Protein AF-A0A9C7W2C0-F1 (afdb_monomer)

Foldseek 3Di:
DFAAQQAQVSLLCCCLVPLQQVWFAFLFARHTGPGSDDPQKDKAQLQDLVLVCVQVVQPDSVSCRVPPRLSGSLNSQPLRIGIHRNVLSVQLPNAQEDDDPDDDPPPVNGPKDADPVNSYIYGDLQNLLSSLLSVVQSCVVSVGDDDPVSNVSSVVSVVVHPDDPVVVVSQVSSCVHRVDGRVSNVVSVVVVVD

Solvent-accessible surface area (backbone atoms only — not comparable to full-atom values): 10812 Å² total; per-residue (Å²): 133,42,61,67,44,72,28,48,70,60,27,54,51,45,44,29,69,66,73,26,40,92,19,57,53,18,55,59,56,63,49,71,40,87,34,57,72,50,94,66,50,43,80,35,52,76,56,36,60,67,58,51,24,57,74,68,67,49,57,55,65,76,48,18,62,75,76,31,70,67,52,19,36,63,65,15,36,63,75,34,52,41,45,22,46,42,69,60,48,59,69,42,62,80,37,46,74,50,90,81,87,90,76,74,64,82,57,68,90,27,52,45,44,68,39,81,88,82,40,31,23,26,69,25,78,91,30,39,19,62,50,20,38,29,38,54,40,52,26,64,80,66,74,41,91,65,59,67,71,51,48,51,53,29,54,53,28,33,71,74,35,63,82,49,76,67,52,54,54,49,39,58,53,40,24,70,67,33,42,56,72,56,61,70,58,52,53,59,58,59,67,73,75,112

pLDDT: mean 93.69, std 9.56, range [40.38, 98.88]

Nearest PDB structures (foldseek):
  1oup-assembly1_B  TM=9.141E-01  e=4.182E-14  Vibrio vulnificus
  1ouo-assembly1_A  TM=9.164E-01  e=1.520E-13  Vibrio vulnificus
  2pu3-assembly1_A  TM=9.012E-01  e=1.358E-13  Aliivibrio salmonicida LFI1238
  2vnd-assembly1_A  TM=9.216E-01  e=5.220E-13  Vibrio cholerae
  2g7e-assembly1_A  TM=9.146E-01  e=8.648E-13  Vibrio cholerae

Secondary structure (DSSP, 8-state):
-PPPP-SHHHHHHHIIIIISTT-EE-TTT--EE-SS--TTEEEEESS-HHHHHHHTT--SHHHHHHH-HHHHHHHH-GGGEEEEEHHHHHHHTTPEE----S---TTTTS-EEEETTTTEEEE-HHHHHHHHHHHHHHHHHTT----HHHHHHHHHHHHHSPPPHHHHHHHHHHHHHHS---HHHHHHHHHTT-

Sequence (194 aa):
MGQRIPDYETARMVFWKALYNGGGETLYCGKKLKSSYNKGVNIEHVFPASWVAYSLRCGKRKQCRLNNPQFNLIEADLHNLYPARSDVNKARSNYRFAIIRGEQRVFGKCDFEFDEYQRIAEPAPEARGRIARAMLYMAEEYDLYLKKELKQLLLDWDKKYPPEPAEYKRNDRIEQLQGNRNPYIDLHKVMKQQ

Mean predicted aligned error: 3.86 Å

Structure (mmCIF, N/CA/C/O backbone):
data_AF-A0A9C7W2C0-F1
#
_entry.id   AF-A0A9C7W2C0-F1
#
loop_
_atom_site.group_PDB
_atom_site.id
_atom_site.type_symbol
_atom_site.label_atom_id
_atom_site.label_alt_id
_atom_site.label_comp_id
_atom_site.label_asym_id
_atom_site.label_entity_id
_atom_site.label_seq_id
_atom_site.pdbx_PDB_ins_code
_atom_site.Cartn_x
_atom_site.Cartn_y
_atom_site.Cartn_z
_atom_site.occupancy
_atom_site.B_iso_or_equiv
_atom_site.auth_seq_id
_atom_site.auth_comp_id
_atom_site.auth_asym_id
_atom_site.auth_atom_id
_atom_site.pdbx_PDB_model_num
ATOM 1 N N . MET A 1 1 ? -12.016 17.573 12.820 1.00 43.12 1 MET A N 1
ATOM 2 C CA . MET A 1 1 ? -11.403 17.257 11.513 1.00 43.12 1 MET A CA 1
ATOM 3 C C . MET A 1 1 ? -9.961 16.860 11.782 1.00 43.12 1 MET A C 1
ATOM 5 O O . MET A 1 1 ? -9.263 17.641 12.416 1.00 43.12 1 MET A O 1
ATOM 9 N N . GLY A 1 2 ? -9.560 15.630 11.452 1.00 55.38 2 GLY A N 1
ATOM 10 C CA . GLY A 1 2 ? -8.191 15.156 11.697 1.00 55.38 2 GLY A CA 1
ATOM 11 C C . GLY A 1 2 ? -7.198 15.847 10.762 1.00 55.38 2 GLY A C 1
ATOM 12 O O . GLY A 1 2 ? -7.510 16.070 9.596 1.00 55.38 2 GLY A O 1
ATOM 13 N N . GLN A 1 3 ? -6.029 16.222 11.272 1.00 75.75 3 GLN A N 1
ATOM 14 C CA . GLN A 1 3 ? -4.944 16.775 10.461 1.00 75.75 3 GLN A CA 1
ATOM 15 C C . GLN A 1 3 ? -4.191 15.625 9.774 1.00 75.75 3 GLN A C 1
ATOM 17 O O . GLN A 1 3 ? -3.969 14.583 10.396 1.00 75.75 3 GLN A O 1
ATOM 22 N N . ARG A 1 4 ? -3.786 15.805 8.506 1.00 91.00 4 ARG A N 1
ATOM 23 C CA . ARG A 1 4 ? -2.967 14.810 7.789 1.00 91.00 4 ARG A CA 1
ATOM 24 C C . ARG A 1 4 ? -1.673 14.541 8.562 1.00 91.00 4 ARG A C 1
ATOM 26 O O . ARG A 1 4 ? -1.081 15.456 9.134 1.00 91.00 4 ARG A O 1
ATOM 33 N N . ILE A 1 5 ? -1.232 13.284 8.558 1.00 96.38 5 ILE A N 1
ATOM 34 C CA . ILE A 1 5 ? 0.003 12.875 9.231 1.00 96.38 5 ILE A CA 1
ATOM 35 C C . ILE A 1 5 ? 1.197 13.510 8.499 1.00 96.38 5 ILE A C 1
ATOM 37 O O . ILE A 1 5 ? 1.304 13.344 7.284 1.00 96.38 5 ILE A O 1
ATOM 41 N N . PRO A 1 6 ? 2.082 14.236 9.204 1.00 95.56 6 PRO A N 1
ATOM 42 C CA . PRO A 1 6 ? 3.051 15.123 8.560 1.00 95.56 6 PRO A CA 1
ATOM 43 C C . PRO A 1 6 ? 4.216 14.392 7.886 1.00 95.56 6 PRO A C 1
ATOM 45 O O . PRO A 1 6 ? 4.777 14.899 6.918 1.00 95.56 6 PRO A O 1
ATOM 48 N N . ASP A 1 7 ? 4.598 13.220 8.394 1.00 96.81 7 ASP A N 1
ATOM 49 C CA . ASP A 1 7 ? 5.776 12.488 7.940 1.00 96.81 7 ASP A CA 1
ATOM 50 C C . ASP A 1 7 ? 5.695 10.990 8.265 1.00 96.81 7 ASP A C 1
ATOM 52 O O . ASP A 1 7 ? 4.850 10.512 9.033 1.00 96.81 7 ASP A O 1
ATOM 56 N N . TYR A 1 8 ? 6.610 10.226 7.666 1.00 97.62 8 TYR A N 1
ATOM 57 C CA . TYR A 1 8 ? 6.638 8.777 7.818 1.00 97.62 8 TYR A CA 1
ATOM 58 C C . TYR A 1 8 ? 7.026 8.308 9.226 1.00 97.62 8 TYR A C 1
ATOM 60 O O . TYR A 1 8 ? 6.628 7.216 9.630 1.00 97.62 8 TYR A O 1
ATOM 68 N N . GLU A 1 9 ? 7.798 9.077 9.992 1.00 97.12 9 GLU A N 1
ATOM 69 C CA . GLU A 1 9 ? 8.159 8.685 11.358 1.00 97.12 9 GLU A CA 1
ATOM 70 C C . GLU A 1 9 ? 6.925 8.708 12.266 1.00 97.12 9 GLU A C 1
ATOM 72 O O . GLU A 1 9 ? 6.620 7.717 12.941 1.00 97.12 9 GLU A O 1
ATOM 77 N N . THR A 1 10 ? 6.145 9.781 12.171 1.00 97.69 10 THR A N 1
ATOM 78 C CA . THR A 1 10 ? 4.843 9.919 12.817 1.00 97.69 10 THR A CA 1
ATOM 79 C C . THR A 1 10 ? 3.881 8.837 12.332 1.00 97.69 10 THR A C 1
ATOM 81 O O . THR A 1 10 ? 3.267 8.146 13.152 1.00 97.69 10 THR A O 1
ATOM 84 N N . ALA A 1 11 ? 3.813 8.595 11.017 1.00 98.06 11 ALA A N 1
ATOM 85 C CA . ALA A 1 11 ? 2.958 7.553 10.447 1.00 98.06 11 ALA A CA 1
ATOM 86 C C . ALA A 1 11 ? 3.288 6.166 10.999 1.00 98.06 11 ALA A C 1
ATOM 88 O O . ALA A 1 11 ? 2.378 5.428 11.362 1.00 98.06 11 ALA A O 1
ATOM 89 N N . ARG A 1 12 ? 4.572 5.809 11.146 1.00 97.50 12 ARG A N 1
ATOM 90 C CA . ARG A 1 12 ? 4.985 4.525 11.744 1.00 97.50 12 ARG A CA 1
ATOM 91 C C . ARG A 1 12 ? 4.487 4.373 13.176 1.00 97.50 12 ARG A C 1
ATOM 93 O O . ARG A 1 12 ? 4.063 3.281 13.559 1.00 97.50 12 ARG A O 1
ATOM 100 N N . MET A 1 13 ? 4.565 5.438 13.974 1.00 96.62 13 MET A N 1
ATOM 101 C CA . MET A 1 13 ? 4.079 5.412 15.352 1.00 96.62 13 MET A CA 1
ATOM 102 C C . MET A 1 13 ? 2.567 5.207 15.392 1.00 96.62 13 MET A C 1
ATOM 104 O O . MET A 1 13 ? 2.104 4.292 16.074 1.00 96.62 13 MET A O 1
ATOM 108 N N . VAL A 1 14 ? 1.811 5.999 14.627 1.00 97.12 14 VAL A N 1
ATOM 109 C CA . VAL A 1 14 ? 0.346 5.892 14.534 1.00 97.12 14 VAL A CA 1
ATOM 110 C C . VAL A 1 14 ? -0.067 4.518 14.005 1.00 97.12 14 VAL A C 1
ATOM 112 O O . VAL A 1 14 ? -0.936 3.858 14.576 1.00 97.12 14 VAL A O 1
ATOM 115 N N . PHE A 1 15 ? 0.611 4.038 12.968 1.00 97.38 15 PHE A N 1
ATOM 116 C CA . PHE A 1 15 ? 0.365 2.747 12.345 1.00 97.38 15 PHE A CA 1
ATOM 117 C C . PHE A 1 15 ? 0.425 1.600 13.365 1.00 97.38 15 PHE A C 1
ATOM 119 O O . PHE A 1 15 ? -0.527 0.831 13.492 1.00 97.38 15 PHE A O 1
ATOM 126 N N . TRP A 1 16 ? 1.505 1.499 14.144 1.00 95.94 16 TRP A N 1
ATOM 127 C CA . TRP A 1 16 ? 1.659 0.393 15.094 1.00 95.94 16 TRP A CA 1
ATOM 128 C C . TRP A 1 16 ? 0.890 0.601 16.398 1.00 95.94 16 TRP A C 1
ATOM 130 O O . TRP A 1 16 ? 0.338 -0.356 16.940 1.00 95.94 16 TRP A O 1
ATOM 140 N N . LYS A 1 17 ? 0.857 1.829 16.925 1.00 95.19 17 LYS A N 1
ATOM 141 C CA . LYS A 1 17 ? 0.287 2.113 18.252 1.00 95.19 17 LYS A CA 1
ATOM 142 C C . LYS A 1 17 ? -1.209 2.422 18.235 1.00 95.19 17 LYS A C 1
ATOM 144 O O . LYS A 1 17 ? -1.835 2.322 19.288 1.00 95.19 17 LYS A O 1
ATOM 149 N N . ALA A 1 18 ? -1.786 2.774 17.085 1.00 94.94 18 ALA A N 1
ATOM 150 C CA . ALA A 1 18 ? -3.186 3.191 16.994 1.00 94.94 18 ALA A CA 1
ATOM 151 C C . ALA A 1 18 ? -4.002 2.461 15.919 1.00 94.94 18 ALA A C 1
ATOM 153 O O . ALA A 1 18 ? -5.184 2.205 16.162 1.00 94.94 18 ALA A O 1
ATOM 154 N N . LEU A 1 19 ? -3.411 2.139 14.760 1.00 96.50 19 LEU A N 1
ATOM 155 C CA . LEU A 1 19 ? -4.119 1.443 13.676 1.00 96.50 19 LEU A CA 1
ATOM 156 C C . LEU A 1 19 ? -4.098 -0.086 13.850 1.00 96.50 19 LEU A C 1
ATOM 158 O O . LEU A 1 19 ? -5.138 -0.718 13.705 1.00 96.50 19 LEU A O 1
ATOM 162 N N . TYR A 1 20 ? -2.948 -0.668 14.208 1.00 95.19 20 TYR A N 1
ATOM 163 C CA . TYR A 1 20 ? -2.759 -2.121 14.387 1.00 95.19 20 TYR A CA 1
ATOM 164 C C . TYR A 1 20 ? -2.441 -2.530 15.839 1.00 95.19 20 TYR A C 1
ATOM 166 O O . TYR A 1 20 ? -1.815 -3.562 16.088 1.00 95.19 20 TYR A O 1
ATOM 174 N N . ASN A 1 21 ? -2.860 -1.731 16.825 1.00 90.94 21 ASN A N 1
ATOM 175 C CA . ASN A 1 21 ? -2.573 -2.015 18.237 1.00 90.94 21 ASN A CA 1
ATOM 176 C C . ASN A 1 21 ? -3.302 -3.258 18.776 1.00 90.94 21 ASN A C 1
ATOM 178 O O . ASN A 1 21 ? -2.737 -3.987 19.587 1.00 90.94 21 ASN A O 1
ATOM 182 N N . GLY A 1 22 ? -4.515 -3.526 18.286 1.00 85.38 22 GLY A N 1
ATOM 183 C CA . GLY A 1 22 ? -5.331 -4.699 18.609 1.00 85.38 22 GLY A CA 1
ATOM 184 C C . GLY A 1 22 ? -5.047 -5.921 17.731 1.00 85.38 22 GLY A C 1
ATOM 185 O O . GLY A 1 22 ? -5.848 -6.851 17.709 1.00 85.38 22 GLY A O 1
ATOM 186 N N . GLY A 1 23 ? -3.943 -5.915 16.976 1.00 88.81 23 GLY A N 1
ATOM 187 C CA . GLY A 1 23 ? -3.595 -6.970 16.027 1.00 88.81 23 GLY A CA 1
ATOM 188 C C . GLY A 1 23 ? -4.039 -6.658 14.595 1.00 88.81 23 GLY A C 1
ATOM 189 O O . GLY A 1 23 ? -4.101 -5.502 14.185 1.00 88.81 23 GLY A O 1
ATOM 190 N N . GLY A 1 24 ? -4.274 -7.705 13.806 1.00 92.31 24 GLY A N 1
ATOM 191 C CA . GLY A 1 24 ? -4.541 -7.631 12.366 1.00 92.31 24 GLY A CA 1
ATOM 192 C C . GLY A 1 24 ? -3.840 -8.761 11.617 1.00 92.31 24 GLY A C 1
ATOM 193 O O . GLY A 1 24 ? -3.463 -9.767 12.218 1.00 92.31 24 GLY A O 1
ATOM 194 N N . GLU A 1 25 ? -3.632 -8.598 10.315 1.00 95.19 25 GLU A N 1
ATOM 195 C CA . GLU A 1 25 ? -2.952 -9.581 9.467 1.00 95.19 25 GLU A CA 1
ATOM 196 C C . GLU A 1 25 ? -2.009 -8.909 8.484 1.00 95.19 25 GLU A C 1
ATOM 198 O O . GLU A 1 25 ? -2.305 -7.824 7.988 1.00 95.19 25 GLU A O 1
ATOM 203 N N . THR A 1 26 ? -0.895 -9.570 8.162 1.00 97.12 26 THR A N 1
ATOM 204 C CA . THR A 1 26 ? -0.017 -9.113 7.081 1.00 97.12 26 THR A CA 1
ATOM 205 C C . THR A 1 26 ? -0.721 -9.178 5.730 1.00 97.12 26 THR A C 1
ATOM 207 O O . THR A 1 26 ? -1.304 -10.215 5.418 1.00 97.12 26 THR A O 1
ATOM 210 N N . LEU A 1 27 ? -0.542 -8.152 4.898 1.00 98.12 27 LEU A N 1
ATOM 211 C CA . LEU A 1 27 ? -1.198 -7.997 3.600 1.00 98.12 27 LEU A CA 1
ATOM 212 C C . LEU A 1 27 ? -1.038 -9.217 2.691 1.00 98.12 27 LEU A C 1
ATOM 214 O O . LEU A 1 27 ? -2.030 -9.735 2.201 1.00 98.12 27 LEU A O 1
ATOM 218 N N . TYR A 1 28 ? 0.200 -9.670 2.482 1.00 97.44 28 TYR A N 1
ATOM 219 C CA . TYR A 1 28 ? 0.495 -10.697 1.478 1.00 97.44 28 TYR A CA 1
ATOM 220 C C . TYR A 1 28 ? 0.240 -12.129 1.945 1.00 97.44 28 TYR A C 1
ATOM 222 O O . TYR A 1 28 ? -0.074 -12.985 1.135 1.00 97.44 28 TYR A O 1
ATOM 230 N N . CYS A 1 29 ? 0.396 -12.404 3.242 1.00 96.19 29 CYS A N 1
ATOM 231 C CA . CYS A 1 29 ? 0.467 -13.782 3.737 1.00 96.19 29 CYS A CA 1
ATOM 232 C C . CYS A 1 29 ? -0.567 -14.131 4.811 1.00 96.19 29 CYS A C 1
ATOM 234 O O . CYS A 1 29 ? -0.458 -15.200 5.408 1.00 96.19 29 CYS A O 1
ATOM 236 N N . GLY A 1 30 ? -1.470 -13.211 5.173 1.00 95.06 30 GLY A N 1
ATOM 237 C CA . GLY A 1 30 ? -2.482 -13.452 6.213 1.00 95.06 30 GLY A CA 1
ATOM 238 C C . GLY A 1 30 ? -1.915 -13.780 7.605 1.00 95.06 30 GLY A C 1
ATOM 239 O O . GLY A 1 30 ? -2.629 -14.265 8.480 1.00 95.06 30 GLY A O 1
ATOM 240 N N . LYS A 1 31 ? -0.614 -13.553 7.852 1.00 93.50 31 LYS A N 1
ATOM 241 C CA . LYS A 1 31 ? 0.011 -13.825 9.152 1.00 93.50 31 LYS A CA 1
ATOM 242 C C . LYS A 1 31 ? -0.613 -12.905 10.197 1.00 93.50 31 LYS A C 1
ATOM 244 O O . LYS A 1 31 ? -0.423 -11.690 10.139 1.00 93.50 31 LYS A O 1
ATOM 249 N N . LYS A 1 32 ? -1.304 -13.500 11.171 1.00 94.06 32 LYS A N 1
ATOM 250 C CA . LYS A 1 32 ? -1.908 -12.797 12.309 1.00 94.06 32 LYS A CA 1
ATOM 251 C C . LYS A 1 32 ? -0.849 -12.031 13.106 1.00 94.06 32 LYS A C 1
ATOM 253 O O . LYS A 1 32 ? 0.225 -12.559 13.410 1.00 94.06 32 LYS A O 1
ATOM 258 N N . LEU A 1 33 ? -1.176 -10.796 13.458 1.00 92.88 33 LEU A N 1
ATOM 259 C CA . LEU A 1 33 ? -0.390 -9.938 14.333 1.00 92.88 33 LEU A CA 1
ATOM 260 C C . LEU A 1 33 ? -0.842 -10.154 15.779 1.00 92.88 33 LEU A C 1
ATOM 262 O O . LEU A 1 33 ? -2.040 -10.175 16.053 1.00 92.88 33 LEU A O 1
ATOM 266 N N . LYS A 1 34 ? 0.114 -10.317 16.696 1.00 82.81 34 LYS A N 1
ATOM 267 C CA . LYS A 1 34 ? -0.164 -10.568 18.122 1.00 82.81 34 LYS A CA 1
ATOM 268 C C . LYS A 1 34 ? -0.236 -9.285 18.951 1.00 82.81 34 LYS A C 1
ATOM 270 O O . LYS A 1 34 ? -0.891 -9.261 19.982 1.00 82.81 34 LYS A O 1
ATOM 275 N N . SER A 1 35 ? 0.473 -8.245 18.523 1.00 80.69 35 SER A N 1
ATOM 276 C CA . SER A 1 35 ? 0.522 -6.930 19.168 1.00 80.69 35 SER A CA 1
ATOM 277 C C . SER A 1 35 ? 1.030 -5.881 18.172 1.00 80.69 35 SER A C 1
ATOM 279 O O . SER A 1 35 ? 1.184 -6.175 16.985 1.00 80.69 35 SER A O 1
ATOM 281 N N . SER A 1 36 ? 1.351 -4.677 18.647 1.00 76.81 36 SER A N 1
ATOM 282 C CA . SER A 1 36 ? 2.040 -3.639 17.870 1.00 76.81 36 SER A CA 1
ATOM 283 C C . SER A 1 36 ? 3.482 -4.005 17.476 1.00 76.81 36 SER A C 1
ATOM 285 O O . SER A 1 36 ? 4.038 -3.391 16.567 1.00 76.81 36 SER A O 1
ATOM 287 N N . TYR A 1 37 ? 4.092 -5.016 18.110 1.00 76.56 37 TYR A N 1
ATOM 288 C CA . TYR A 1 37 ? 5.421 -5.523 17.765 1.00 76.56 37 TYR A CA 1
ATOM 289 C C . TYR A 1 37 ? 5.345 -6.973 17.290 1.00 76.56 37 TYR A C 1
ATOM 291 O O . TYR A 1 37 ? 4.983 -7.880 18.038 1.00 76.56 37 TYR A O 1
ATOM 299 N N . ASN A 1 38 ? 5.751 -7.216 16.043 1.00 82.06 38 ASN A N 1
ATOM 300 C CA . ASN A 1 38 ? 5.787 -8.558 15.471 1.00 82.06 38 ASN A CA 1
ATOM 301 C C . ASN A 1 38 ? 7.151 -8.807 14.831 1.00 82.06 38 ASN A C 1
ATOM 303 O O . ASN A 1 38 ? 7.497 -8.195 13.820 1.00 82.06 38 ASN A O 1
ATOM 307 N N . LYS A 1 39 ? 7.927 -9.741 15.396 1.00 87.31 39 LYS A N 1
ATOM 308 C CA . LYS A 1 39 ? 9.222 -10.140 14.829 1.00 87.31 39 LYS A CA 1
ATOM 309 C C . LYS A 1 39 ? 9.046 -10.595 13.372 1.00 87.31 39 LYS A C 1
ATOM 311 O O . LYS A 1 39 ? 8.189 -11.433 13.064 1.00 87.31 39 LYS A O 1
ATOM 316 N N . GLY A 1 40 ? 9.872 -10.039 12.484 1.00 93.12 40 GLY A N 1
ATOM 317 C CA . GLY A 1 40 ? 9.847 -10.340 11.049 1.00 93.12 40 GLY A CA 1
ATOM 318 C C . GLY A 1 40 ? 8.659 -9.736 10.292 1.00 93.12 40 GLY A C 1
ATOM 319 O O . GLY A 1 40 ? 8.277 -10.278 9.258 1.00 93.12 40 GLY A O 1
ATOM 320 N N . VAL A 1 41 ? 8.050 -8.667 10.811 1.00 96.50 41 VAL A N 1
ATOM 321 C CA . VAL A 1 41 ? 7.034 -7.868 10.114 1.00 96.50 41 VAL A CA 1
ATOM 322 C C . VAL A 1 41 ? 7.515 -6.419 10.036 1.00 96.50 41 VAL A C 1
ATOM 324 O O . VAL A 1 41 ? 8.068 -5.887 10.998 1.00 96.50 41 VAL A O 1
ATOM 327 N N . ASN A 1 42 ? 7.309 -5.776 8.894 1.00 96.38 42 ASN A N 1
ATOM 328 C CA . ASN A 1 42 ? 7.558 -4.355 8.678 1.00 96.38 42 ASN A CA 1
ATOM 329 C C . ASN A 1 42 ? 6.347 -3.700 7.986 1.00 96.38 42 ASN A C 1
ATOM 331 O O . ASN A 1 42 ? 5.312 -4.338 7.796 1.00 96.38 42 ASN A O 1
ATOM 335 N N . ILE A 1 43 ? 6.460 -2.406 7.679 1.00 98.12 43 ILE A N 1
ATOM 336 C CA . ILE A 1 43 ? 5.427 -1.665 6.952 1.00 98.12 43 ILE A CA 1
ATOM 337 C C . ILE A 1 43 ? 5.751 -1.713 5.463 1.00 98.12 43 ILE A C 1
ATOM 339 O O . ILE A 1 43 ? 6.859 -1.371 5.046 1.00 98.12 43 ILE A O 1
ATOM 343 N N . GLU A 1 44 ? 4.770 -2.147 4.694 1.00 98.62 44 GLU A N 1
ATOM 344 C CA . GLU A 1 44 ? 4.728 -2.092 3.248 1.00 98.62 44 GLU A CA 1
ATOM 345 C C . GLU A 1 44 ? 4.110 -0.775 2.774 1.00 98.62 44 GLU A C 1
ATOM 347 O O . GLU A 1 44 ? 3.088 -0.341 3.304 1.00 98.62 44 GLU A O 1
ATOM 352 N N . HIS A 1 45 ? 4.719 -0.194 1.742 1.00 98.75 45 HIS A N 1
ATOM 353 C CA . HIS A 1 45 ? 4.173 0.898 0.938 1.00 98.75 45 HIS A CA 1
ATOM 354 C C . HIS A 1 45 ? 3.583 0.296 -0.343 1.00 98.75 45 HIS A C 1
ATOM 356 O O . HIS A 1 45 ? 4.322 0.048 -1.300 1.00 98.75 45 HIS A O 1
ATOM 362 N N . VAL A 1 46 ? 2.270 0.050 -0.384 1.00 98.81 46 VAL A N 1
AT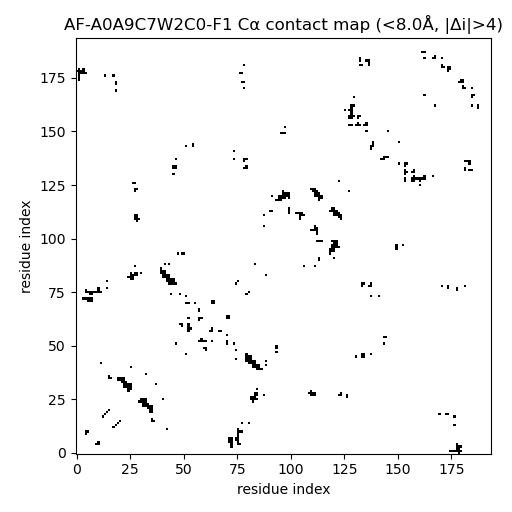OM 363 C CA . VAL A 1 46 ? 1.616 -0.663 -1.507 1.00 98.81 46 VAL A CA 1
ATOM 364 C C . VAL A 1 46 ? 1.792 0.079 -2.836 1.00 98.81 46 VAL A C 1
ATOM 366 O O . VAL A 1 46 ? 2.061 -0.535 -3.860 1.00 98.81 46 VAL A O 1
ATOM 369 N N . PHE A 1 47 ? 1.758 1.402 -2.828 1.00 98.69 47 PHE A N 1
ATOM 370 C CA . PHE A 1 47 ? 2.330 2.254 -3.857 1.00 98.69 47 PHE A CA 1
ATOM 371 C C . PHE A 1 47 ? 3.778 2.574 -3.444 1.00 98.69 47 PHE A C 1
ATOM 373 O O . PHE A 1 47 ? 3.971 3.265 -2.434 1.00 98.69 47 PHE A O 1
ATOM 380 N N . PRO A 1 48 ? 4.810 2.075 -4.157 1.00 98.50 48 PRO A N 1
ATOM 381 C CA . PRO A 1 48 ? 6.195 2.198 -3.712 1.00 98.50 48 PRO A CA 1
ATOM 382 C C . PRO A 1 48 ? 6.639 3.652 -3.538 1.00 98.50 48 PRO A C 1
ATOM 384 O O . PRO A 1 48 ? 6.522 4.465 -4.454 1.00 98.50 48 PRO A O 1
ATOM 387 N N . ALA A 1 49 ? 7.292 3.962 -2.416 1.00 98.12 49 ALA A N 1
ATOM 388 C CA . ALA A 1 49 ? 7.865 5.291 -2.177 1.00 98.12 49 ALA A CA 1
ATOM 389 C C . ALA A 1 49 ? 8.883 5.716 -3.261 1.00 98.12 49 ALA A C 1
ATOM 391 O O . ALA A 1 49 ? 9.064 6.901 -3.518 1.00 98.12 49 ALA A O 1
ATOM 392 N N . SER A 1 50 ? 9.545 4.763 -3.929 1.00 97.88 50 SER A N 1
ATOM 393 C CA . SER A 1 50 ? 10.438 5.060 -5.059 1.00 97.88 50 SER A CA 1
ATOM 394 C C . SER A 1 50 ? 9.690 5.549 -6.303 1.00 97.88 50 SER A C 1
ATOM 396 O O . SER A 1 50 ? 10.213 6.396 -7.020 1.00 97.88 50 SER A O 1
ATOM 398 N N . TRP A 1 51 ? 8.468 5.067 -6.543 1.00 98.25 51 TRP A N 1
ATOM 399 C CA . TRP A 1 51 ? 7.623 5.535 -7.645 1.00 98.25 51 TRP A CA 1
ATOM 400 C C . TRP A 1 51 ? 7.074 6.934 -7.359 1.00 98.25 51 TRP A C 1
ATOM 402 O O . TRP A 1 51 ? 7.036 7.772 -8.257 1.00 98.25 51 TRP A O 1
ATOM 412 N N . VAL A 1 52 ? 6.731 7.217 -6.098 1.00 98.38 52 VAL A N 1
ATOM 413 C CA . VAL A 1 52 ? 6.372 8.573 -5.651 1.00 98.38 52 VAL A CA 1
ATOM 414 C C . VAL A 1 52 ? 7.542 9.531 -5.875 1.00 98.38 52 VAL A C 1
ATOM 416 O O . VAL A 1 52 ? 7.378 10.573 -6.500 1.00 98.38 52 VAL A O 1
ATOM 419 N N . ALA A 1 53 ? 8.745 9.156 -5.428 1.00 97.94 53 ALA A N 1
ATOM 420 C CA . ALA A 1 53 ? 9.945 9.974 -5.595 1.00 97.94 53 ALA A CA 1
ATOM 421 C C . ALA A 1 53 ? 10.253 10.275 -7.073 1.00 97.94 53 ALA A C 1
ATOM 423 O O . ALA A 1 53 ? 10.623 11.400 -7.412 1.00 97.94 53 ALA A O 1
ATOM 424 N N . TYR A 1 54 ? 10.064 9.281 -7.948 1.00 96.50 54 TYR A N 1
ATOM 425 C CA . TYR A 1 54 ? 10.187 9.445 -9.396 1.00 96.50 54 TYR A CA 1
ATOM 426 C C . TYR A 1 54 ? 9.138 10.417 -9.954 1.00 96.50 54 TYR A C 1
ATOM 428 O O . TYR A 1 54 ? 9.495 11.339 -10.685 1.00 96.50 54 TYR A O 1
ATOM 436 N N . SER A 1 55 ? 7.872 10.255 -9.561 1.00 96.69 55 SER A N 1
ATOM 437 C CA . SER A 1 55 ? 6.759 11.101 -10.021 1.00 96.69 55 SER A CA 1
ATOM 438 C C . SER A 1 55 ? 6.954 12.566 -9.621 1.00 96.69 55 SER A C 1
ATOM 440 O O . SER A 1 55 ? 6.791 13.459 -10.446 1.00 96.69 55 SER A O 1
ATOM 442 N N . LEU A 1 56 ? 7.406 12.810 -8.388 1.00 97.06 56 LEU A N 1
ATOM 443 C CA . LEU A 1 56 ? 7.682 14.154 -7.871 1.00 97.06 56 LEU A CA 1
ATOM 444 C C . LEU A 1 56 ? 9.037 14.728 -8.309 1.00 97.06 56 LEU A C 1
ATOM 446 O O . LEU A 1 56 ? 9.346 15.872 -7.980 1.00 97.06 56 LEU A O 1
ATOM 450 N N . ARG A 1 57 ? 9.877 13.942 -8.997 1.00 96.75 57 ARG A N 1
ATOM 451 C CA . ARG A 1 57 ? 11.226 14.338 -9.445 1.00 96.75 57 ARG A CA 1
ATOM 452 C C . ARG A 1 57 ? 12.107 14.915 -8.320 1.00 96.75 57 ARG A C 1
ATOM 454 O O . ARG A 1 57 ? 12.965 15.755 -8.568 1.00 96.75 57 ARG A O 1
ATOM 461 N N . CYS A 1 58 ? 11.931 14.441 -7.082 1.00 96.19 58 CYS A N 1
ATOM 462 C CA . CYS 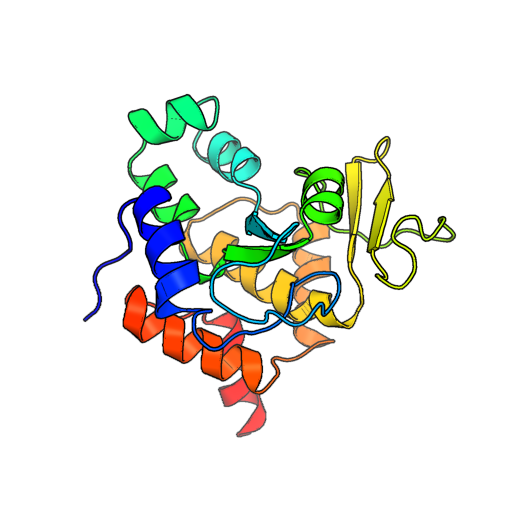A 1 58 ? 12.624 14.966 -5.891 1.00 96.19 58 CYS A CA 1
ATOM 463 C C . CYS A 1 58 ? 13.938 14.236 -5.544 1.00 96.19 58 CYS A C 1
ATOM 465 O O . CYS A 1 58 ? 14.594 14.559 -4.550 1.00 96.19 58 CYS A O 1
ATOM 467 N N . GLY A 1 59 ? 14.340 13.257 -6.363 1.00 95.81 59 GLY A N 1
ATOM 468 C CA . GLY A 1 59 ? 15.573 12.487 -6.198 1.00 95.81 59 GLY A CA 1
ATOM 469 C C . GLY A 1 59 ? 15.365 11.168 -5.452 1.00 95.81 59 GLY A C 1
ATOM 470 O O . GLY A 1 59 ? 14.363 10.478 -5.628 1.00 95.81 59 GLY A O 1
ATOM 471 N N . LYS A 1 60 ? 16.344 10.762 -4.637 1.00 96.00 60 LYS A N 1
ATOM 472 C CA . LYS A 1 60 ? 16.235 9.542 -3.819 1.00 96.00 60 LYS A CA 1
ATOM 473 C C . LYS A 1 60 ? 15.308 9.783 -2.629 1.00 96.00 60 LYS A C 1
ATOM 475 O O . LYS A 1 60 ? 15.254 10.883 -2.095 1.00 96.00 60 LYS A O 1
ATOM 480 N N . ARG A 1 61 ? 14.694 8.717 -2.105 1.00 96.12 61 ARG A N 1
ATOM 481 C CA . ARG A 1 61 ? 13.793 8.749 -0.931 1.00 96.12 61 ARG A CA 1
ATOM 482 C C . ARG A 1 61 ? 14.300 9.620 0.230 1.00 96.12 61 ARG A C 1
ATOM 484 O O . ARG A 1 61 ? 13.545 10.417 0.767 1.00 96.12 61 ARG A O 1
ATOM 491 N N . LYS A 1 62 ? 15.581 9.495 0.607 1.00 96.38 62 LYS A N 1
ATOM 492 C CA . LYS A 1 62 ? 16.180 10.312 1.680 1.00 96.38 62 LYS A CA 1
ATOM 493 C C . LYS A 1 62 ? 16.209 11.805 1.334 1.00 96.38 62 LYS A C 1
ATOM 495 O O . LYS A 1 62 ? 15.969 12.613 2.215 1.00 96.38 62 LYS A O 1
ATOM 500 N N . GLN A 1 63 ? 16.499 12.156 0.080 1.00 97.06 63 GLN A N 1
ATOM 501 C CA . GLN A 1 63 ? 16.487 13.544 -0.387 1.00 97.06 63 GLN A CA 1
ATOM 502 C C . GLN A 1 63 ? 15.057 14.084 -0.382 1.00 97.06 63 GLN A C 1
ATOM 504 O O . GLN A 1 63 ? 14.827 15.094 0.267 1.00 97.06 63 GLN A O 1
ATOM 509 N N . CYS A 1 64 ? 14.109 13.343 -0.970 1.00 97.69 64 CYS A N 1
ATOM 510 C CA . CYS A 1 64 ? 12.689 13.703 -1.006 1.00 97.69 64 CYS A CA 1
ATOM 511 C C . CYS A 1 64 ? 12.117 14.045 0.376 1.00 97.69 64 CYS A C 1
ATOM 513 O O . CYS A 1 64 ? 11.411 15.036 0.519 1.00 97.69 64 CYS A O 1
ATOM 515 N N . ARG A 1 65 ? 12.469 13.276 1.416 1.00 97.69 65 ARG A N 1
ATOM 516 C CA . ARG A 1 65 ? 12.028 13.567 2.792 1.00 97.69 65 ARG A CA 1
ATOM 517 C C . ARG A 1 65 ? 12.512 14.913 3.327 1.00 97.69 65 ARG A C 1
ATOM 519 O O . ARG A 1 65 ? 11.826 15.524 4.138 1.00 97.69 65 ARG A O 1
ATOM 526 N N . LEU A 1 66 ? 13.699 15.349 2.908 1.00 96.75 66 LEU A N 1
ATOM 527 C CA . LEU A 1 66 ? 14.308 16.597 3.369 1.00 96.75 66 LEU A CA 1
ATOM 528 C C . LEU A 1 66 ? 13.790 17.814 2.600 1.00 96.75 66 LEU A C 1
ATOM 530 O O . LEU A 1 66 ? 13.739 18.901 3.162 1.00 96.75 66 LEU A O 1
ATOM 534 N N . ASN A 1 67 ? 13.460 17.649 1.317 1.00 95.12 67 ASN A N 1
ATOM 535 C CA . ASN A 1 67 ? 13.251 18.771 0.400 1.00 95.12 67 ASN A CA 1
ATOM 536 C C . ASN A 1 67 ? 11.850 18.839 -0.227 1.00 95.12 67 ASN A C 1
ATOM 538 O O . ASN A 1 67 ? 11.575 19.789 -0.955 1.00 95.12 67 ASN A O 1
ATOM 542 N N . ASN A 1 68 ? 10.969 17.866 0.023 1.00 97.56 68 ASN A N 1
ATOM 543 C CA . ASN A 1 68 ? 9.643 17.824 -0.583 1.00 97.56 68 ASN A CA 1
ATOM 544 C C . ASN A 1 68 ? 8.555 17.482 0.463 1.00 97.56 68 ASN A C 1
ATOM 546 O O . ASN A 1 68 ? 8.334 16.309 0.774 1.00 97.56 68 ASN A O 1
ATOM 550 N N . PRO A 1 69 ? 7.835 18.489 0.997 1.00 96.56 69 PRO A N 1
ATOM 551 C CA . PRO A 1 69 ? 6.749 18.272 1.957 1.00 96.56 69 PRO A CA 1
ATOM 552 C C . PRO A 1 69 ? 5.615 17.389 1.420 1.00 96.56 69 PRO A C 1
ATOM 554 O O . PRO A 1 69 ? 5.051 16.594 2.168 1.00 96.56 69 PRO A O 1
ATOM 557 N N . GLN A 1 70 ? 5.312 17.468 0.120 1.00 97.12 70 GLN A N 1
ATOM 558 C CA . GLN A 1 70 ? 4.297 16.619 -0.507 1.00 97.12 70 GLN A CA 1
ATOM 559 C C . GLN A 1 70 ? 4.712 15.141 -0.471 1.00 97.12 70 GLN A C 1
ATOM 561 O O . GLN A 1 70 ? 3.887 14.284 -0.164 1.00 97.12 70 GLN A O 1
ATOM 566 N N . PHE A 1 71 ? 5.994 14.830 -0.693 1.00 98.44 71 PHE A N 1
ATOM 567 C CA . PHE A 1 71 ? 6.514 13.470 -0.538 1.00 98.44 71 PHE A CA 1
ATOM 568 C C . PHE A 1 71 ? 6.276 12.930 0.876 1.00 98.44 71 PHE A C 1
ATOM 570 O O . PHE A 1 71 ? 5.865 11.781 1.018 1.00 98.44 71 PHE A O 1
ATOM 577 N N . ASN A 1 72 ? 6.507 13.748 1.909 1.00 98.31 72 ASN A N 1
ATOM 578 C CA . ASN A 1 72 ? 6.296 13.337 3.299 1.00 98.31 72 ASN A CA 1
ATOM 579 C C . ASN A 1 72 ? 4.825 13.007 3.579 1.00 98.31 72 ASN A C 1
ATOM 581 O O . ASN A 1 72 ? 4.554 11.963 4.167 1.00 98.31 72 ASN A O 1
ATOM 585 N N . LEU A 1 73 ? 3.888 13.822 3.079 1.00 97.69 73 LEU A N 1
ATOM 586 C CA . LEU A 1 73 ? 2.450 13.557 3.204 1.00 97.69 73 LEU A CA 1
ATOM 587 C C . LEU A 1 73 ? 2.029 12.267 2.483 1.00 97.69 73 LEU A C 1
ATOM 589 O O . LEU A 1 73 ? 1.267 11.480 3.037 1.00 97.69 73 LEU A O 1
ATOM 593 N N . ILE A 1 74 ? 2.537 12.028 1.269 1.00 98.44 74 ILE A N 1
ATOM 594 C CA . ILE A 1 74 ? 2.233 10.816 0.485 1.00 98.44 74 ILE A CA 1
ATOM 595 C C . ILE A 1 74 ? 2.822 9.571 1.155 1.00 98.44 74 ILE A C 1
ATOM 597 O O . ILE A 1 74 ? 2.189 8.519 1.231 1.00 98.44 74 ILE A O 1
ATOM 601 N N . GLU A 1 75 ? 4.060 9.665 1.634 1.00 98.56 75 GLU A N 1
ATOM 602 C CA . GLU A 1 75 ? 4.745 8.556 2.291 1.00 98.56 75 GLU A CA 1
ATOM 603 C C . GLU A 1 75 ? 4.104 8.185 3.637 1.00 98.56 75 GLU A C 1
ATOM 605 O O . GLU A 1 75 ? 4.172 7.020 4.050 1.00 98.56 75 GLU A O 1
ATOM 610 N N . ALA A 1 76 ? 3.510 9.171 4.311 1.00 98.62 76 ALA A N 1
ATOM 611 C CA . ALA A 1 76 ? 2.835 9.031 5.592 1.00 98.62 76 ALA A CA 1
ATOM 612 C C . ALA A 1 76 ? 1.405 8.478 5.488 1.00 98.62 76 ALA A C 1
ATOM 614 O O . ALA A 1 76 ? 0.853 8.077 6.513 1.00 98.62 76 ALA A O 1
ATOM 615 N N . ASP A 1 77 ? 0.814 8.443 4.289 1.00 98.75 77 ASP A N 1
ATOM 616 C CA . ASP A 1 77 ? -0.596 8.104 4.117 1.00 98.75 77 ASP A CA 1
ATOM 617 C C . ASP A 1 77 ? -0.900 6.658 4.541 1.00 98.75 77 ASP A C 1
ATOM 619 O O . ASP A 1 77 ? -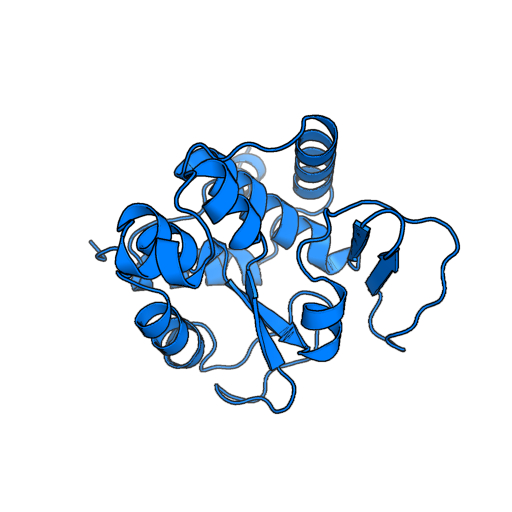0.499 5.688 3.889 1.00 98.75 77 ASP A O 1
ATOM 623 N N . LEU A 1 78 ? -1.656 6.507 5.630 1.00 98.75 78 LEU A N 1
ATOM 624 C CA . LEU A 1 78 ? -2.036 5.225 6.209 1.00 98.75 78 LEU A CA 1
ATOM 625 C C . LEU A 1 78 ? -2.843 4.356 5.243 1.00 98.75 78 LEU A C 1
ATOM 627 O O . LEU A 1 78 ? -2.783 3.132 5.370 1.00 98.75 78 LEU A O 1
ATOM 631 N N . HIS A 1 79 ? -3.560 4.915 4.264 1.00 98.69 79 HIS A N 1
ATOM 632 C CA . HIS A 1 79 ? -4.256 4.112 3.249 1.00 98.69 79 HIS A CA 1
ATOM 633 C C . HIS A 1 79 ? -3.287 3.331 2.361 1.00 98.69 79 HIS A C 1
ATOM 635 O O . HIS A 1 79 ? -3.673 2.299 1.819 1.00 98.69 79 HIS A O 1
ATOM 641 N N . ASN A 1 80 ? -2.022 3.752 2.292 1.00 98.81 80 ASN A N 1
ATOM 642 C CA . ASN A 1 80 ? -0.954 3.082 1.557 1.00 98.81 80 ASN A CA 1
ATOM 643 C C . ASN A 1 80 ? -0.088 2.142 2.414 1.00 98.81 80 ASN A C 1
ATOM 645 O O . ASN A 1 80 ? 0.727 1.385 1.879 1.00 98.81 80 ASN A O 1
ATOM 649 N N . LEU A 1 81 ? -0.223 2.203 3.743 1.00 98.81 81 LEU A N 1
ATOM 650 C CA . LEU A 1 81 ? 0.620 1.455 4.673 1.00 98.81 81 LEU A CA 1
ATOM 651 C C . LEU A 1 81 ? -0.057 0.164 5.123 1.00 98.81 81 LEU A C 1
ATOM 653 O O . LEU A 1 81 ? -1.162 0.179 5.669 1.00 98.81 81 LEU A O 1
ATOM 657 N N . TYR A 1 82 ? 0.628 -0.967 4.980 1.00 98.62 82 TYR A N 1
ATOM 658 C CA . TYR A 1 82 ? 0.130 -2.261 5.454 1.00 98.62 82 TYR A CA 1
ATOM 659 C C . TYR A 1 82 ? 1.219 -3.064 6.161 1.00 98.62 82 TYR A C 1
ATOM 661 O O . TYR A 1 82 ? 2.397 -2.906 5.859 1.00 98.62 82 TYR A O 1
ATOM 669 N N . PRO A 1 83 ? 0.870 -3.946 7.107 1.00 98.19 83 PRO A N 1
ATOM 670 C CA . PRO A 1 83 ? 1.856 -4.813 7.722 1.00 98.19 83 PRO A CA 1
ATOM 671 C C . PRO A 1 83 ? 2.221 -5.898 6.706 1.00 98.19 83 PRO A C 1
ATOM 673 O O . PRO A 1 83 ? 1.349 -6.471 6.057 1.00 98.19 83 PRO A O 1
ATOM 676 N N . ALA A 1 84 ? 3.498 -6.216 6.565 1.00 98.00 84 ALA A N 1
ATOM 677 C CA . ALA A 1 84 ? 3.966 -7.264 5.665 1.00 98.00 84 ALA A CA 1
ATOM 678 C C . ALA A 1 84 ? 5.082 -8.062 6.332 1.00 98.00 84 ALA A C 1
ATOM 680 O O . ALA A 1 84 ? 5.844 -7.526 7.136 1.00 98.00 84 ALA A O 1
ATOM 681 N N . ARG A 1 85 ? 5.191 -9.358 6.016 1.00 97.25 85 ARG A N 1
ATOM 682 C CA . ARG 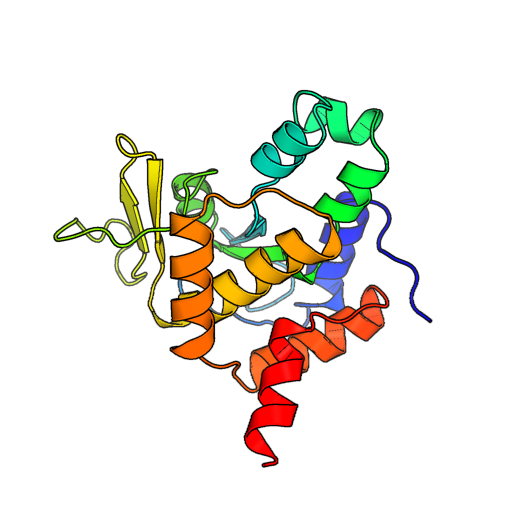A 1 85 ? 6.376 -10.116 6.432 1.00 97.25 85 ARG A CA 1
ATOM 683 C C . ARG A 1 85 ? 7.611 -9.490 5.782 1.00 97.25 85 ARG A C 1
ATOM 685 O O . ARG A 1 85 ? 7.584 -9.175 4.595 1.00 97.25 85 ARG A O 1
ATOM 692 N N . SER A 1 86 ? 8.679 -9.309 6.553 1.00 96.88 86 SER A N 1
ATOM 693 C CA . SER A 1 86 ? 9.851 -8.551 6.103 1.00 96.88 86 SER A CA 1
ATOM 694 C C . SER A 1 86 ? 10.579 -9.195 4.919 1.00 96.88 86 SER A C 1
ATOM 696 O O . SER A 1 86 ? 11.142 -8.478 4.099 1.00 96.88 86 SER A O 1
ATOM 698 N N . ASP A 1 87 ? 10.571 -10.526 4.826 1.00 96.69 87 ASP A N 1
ATOM 699 C CA . ASP A 1 87 ? 11.140 -11.293 3.712 1.00 96.69 87 ASP A CA 1
ATOM 700 C C . ASP A 1 87 ? 10.347 -11.091 2.414 1.00 96.69 87 ASP A C 1
ATOM 702 O O . ASP A 1 87 ? 10.932 -10.765 1.383 1.00 96.69 87 ASP A O 1
ATOM 706 N N . VAL A 1 88 ? 9.018 -11.178 2.490 1.00 97.31 88 VAL A N 1
ATOM 707 C CA . VAL A 1 88 ? 8.121 -10.948 1.348 1.00 97.31 88 VAL A CA 1
ATOM 708 C C . VAL A 1 88 ? 8.155 -9.489 0.907 1.00 97.31 88 VAL A C 1
ATOM 710 O O . VAL A 1 88 ? 8.276 -9.217 -0.279 1.00 97.31 88 VAL A O 1
ATOM 713 N N . ASN A 1 89 ? 8.144 -8.536 1.844 1.00 98.25 89 ASN A N 1
ATOM 714 C CA . ASN A 1 89 ? 8.276 -7.115 1.512 1.00 98.25 89 ASN A CA 1
ATOM 715 C C . ASN A 1 89 ? 9.625 -6.814 0.824 1.00 98.25 89 ASN A C 1
ATOM 717 O O . ASN A 1 89 ? 9.692 -6.067 -0.150 1.00 98.25 89 ASN A O 1
ATOM 721 N N . LYS A 1 90 ? 10.715 -7.454 1.272 1.00 97.44 90 LYS A N 1
ATOM 722 C CA . LYS A 1 90 ? 12.021 -7.331 0.610 1.00 97.44 90 LYS A CA 1
ATOM 723 C C . LYS A 1 90 ? 11.977 -7.849 -0.832 1.00 97.44 90 LYS A C 1
ATOM 725 O O . LYS A 1 90 ? 12.497 -7.170 -1.712 1.00 97.44 90 LYS A O 1
ATOM 730 N N . ALA A 1 91 ? 11.368 -9.011 -1.064 1.00 96.50 91 ALA A N 1
ATOM 731 C CA . ALA A 1 91 ? 11.236 -9.589 -2.402 1.00 96.50 91 ALA A CA 1
ATOM 732 C C . ALA A 1 91 ? 10.293 -8.785 -3.308 1.00 96.50 91 ALA A C 1
ATOM 734 O O . ALA A 1 91 ? 10.591 -8.579 -4.480 1.00 96.50 91 ALA A O 1
ATOM 735 N N . ARG A 1 92 ? 9.205 -8.251 -2.741 1.00 97.50 92 ARG A N 1
ATOM 736 C CA . ARG A 1 92 ? 8.284 -7.338 -3.421 1.00 97.50 92 ARG A CA 1
ATOM 737 C C . ARG A 1 92 ? 9.021 -6.116 -3.973 1.00 97.50 92 ARG A C 1
ATOM 739 O O . ARG A 1 92 ? 8.735 -5.679 -5.087 1.00 97.50 92 ARG A O 1
ATOM 746 N N . SER A 1 93 ? 9.961 -5.553 -3.207 1.00 97.75 93 SER A N 1
ATOM 747 C CA . SER A 1 93 ? 10.794 -4.423 -3.637 1.00 97.75 93 SER A CA 1
ATOM 748 C C . SER A 1 93 ? 9.942 -3.238 -4.136 1.00 97.75 93 SER A C 1
ATOM 750 O O . SER A 1 93 ? 9.064 -2.750 -3.427 1.00 97.75 93 SER A O 1
ATOM 752 N N . ASN A 1 94 ? 10.189 -2.748 -5.349 1.00 97.31 94 ASN A N 1
ATOM 753 C CA . ASN A 1 94 ? 9.327 -1.819 -6.080 1.00 97.31 94 ASN A CA 1
ATOM 754 C C . ASN A 1 94 ? 8.813 -2.438 -7.389 1.00 97.31 94 ASN A C 1
ATOM 756 O O . ASN A 1 94 ? 8.648 -1.728 -8.388 1.00 97.31 94 ASN A O 1
ATOM 760 N N . TYR A 1 95 ? 8.637 -3.760 -7.399 1.00 98.25 95 TYR A N 1
ATOM 761 C CA . TYR A 1 95 ? 8.117 -4.495 -8.543 1.00 98.25 95 TYR A CA 1
ATOM 762 C C . TYR A 1 95 ? 6.644 -4.173 -8.741 1.00 98.25 95 TYR A C 1
ATOM 764 O O . TYR A 1 95 ? 5.887 -3.994 -7.783 1.00 98.25 95 TYR A O 1
ATOM 772 N N . ARG A 1 96 ? 6.246 -4.052 -10.008 1.00 97.69 96 ARG A N 1
ATOM 773 C CA . ARG A 1 96 ? 4.840 -3.814 -10.339 1.00 97.69 96 ARG A CA 1
ATOM 774 C C . ARG A 1 96 ? 4.051 -5.096 -10.099 1.00 97.69 96 ARG A C 1
ATOM 776 O O . ARG A 1 96 ? 4.559 -6.187 -10.346 1.00 97.69 96 ARG A O 1
ATOM 783 N N . PHE A 1 97 ? 2.797 -4.966 -9.692 1.00 98.50 97 PHE A N 1
ATOM 784 C CA . PHE A 1 97 ? 1.934 -6.136 -9.615 1.00 98.50 97 PHE A CA 1
ATOM 785 C C . PHE A 1 97 ? 1.571 -6.651 -11.013 1.00 98.50 97 PHE A C 1
ATOM 787 O O . PHE A 1 97 ? 1.379 -5.867 -11.950 1.00 98.50 97 PHE A O 1
ATOM 794 N N . ALA A 1 98 ? 1.526 -7.972 -11.155 1.00 97.38 98 ALA A N 1
ATOM 795 C CA . ALA A 1 98 ? 1.129 -8.684 -12.364 1.00 97.38 98 ALA A CA 1
ATOM 796 C C . ALA A 1 98 ? 0.623 -10.091 -12.004 1.00 97.38 98 ALA A C 1
ATOM 798 O O . ALA A 1 98 ? 0.653 -10.481 -10.841 1.00 97.38 98 ALA A O 1
ATOM 799 N N . ILE A 1 99 ? 0.163 -10.833 -13.012 1.00 95.31 99 ILE A N 1
ATOM 800 C CA . ILE A 1 99 ? -0.038 -12.283 -12.927 1.00 95.31 99 ILE A CA 1
ATOM 801 C C . ILE A 1 99 ? 1.192 -12.954 -13.540 1.00 95.31 99 ILE A C 1
ATOM 803 O O . ILE A 1 99 ? 1.627 -12.548 -14.623 1.00 95.31 99 ILE A O 1
ATOM 807 N N . ILE A 1 100 ? 1.730 -13.949 -12.855 1.00 92.69 100 ILE A N 1
ATOM 808 C CA . ILE A 1 100 ? 2.905 -14.740 -13.206 1.00 92.69 100 ILE A CA 1
ATOM 809 C C . ILE A 1 100 ? 2.407 -16.203 -13.391 1.00 92.69 100 ILE A C 1
ATOM 811 O O . ILE A 1 100 ? 1.383 -16.596 -12.828 1.00 92.69 100 ILE A O 1
ATOM 815 N N . ARG A 1 101 ? 2.970 -16.977 -14.332 1.00 86.06 101 ARG A N 1
ATOM 816 C CA . ARG A 1 101 ? 2.427 -18.299 -14.718 1.00 86.06 101 ARG A CA 1
ATOM 817 C C . ARG A 1 101 ? 3.455 -19.416 -14.536 1.00 86.06 101 ARG A C 1
ATOM 819 O O . ARG A 1 101 ? 4.294 -19.626 -15.405 1.00 86.06 101 ARG A O 1
ATOM 826 N N . GLY A 1 102 ? 3.230 -20.276 -13.542 1.00 73.31 102 GLY A N 1
ATOM 827 C CA . GLY A 1 102 ? 3.953 -21.548 -13.400 1.00 73.31 102 GLY A CA 1
ATOM 828 C C . GLY A 1 102 ? 5.221 -21.478 -12.546 1.00 73.31 102 GLY A C 1
ATOM 829 O O . GLY A 1 102 ? 6.115 -22.306 -12.714 1.00 73.31 102 GLY A O 1
ATOM 830 N N . GLU A 1 103 ? 5.316 -20.515 -11.633 1.00 69.38 103 GLU A N 1
ATOM 831 C CA . GLU A 1 103 ? 6.511 -20.271 -10.828 1.00 69.38 103 GLU A CA 1
ATOM 832 C C . GLU A 1 103 ? 6.503 -20.989 -9.474 1.00 69.38 103 GLU A C 1
ATOM 834 O O . GLU A 1 103 ? 5.499 -21.508 -8.981 1.00 69.38 103 GLU A O 1
ATOM 839 N N . GLN A 1 104 ? 7.688 -21.037 -8.865 1.00 71.00 104 GLN A N 1
ATOM 840 C CA . GLN A 1 104 ? 7.918 -21.719 -7.602 1.00 71.00 104 GLN A CA 1
ATOM 841 C C . GLN A 1 104 ? 7.416 -20.897 -6.413 1.00 71.00 104 GLN A C 1
ATOM 843 O O . GLN A 1 104 ? 7.763 -19.729 -6.239 1.00 71.00 104 GLN A O 1
ATOM 848 N N . ARG A 1 105 ? 6.689 -21.559 -5.510 1.00 78.00 105 ARG A N 1
ATOM 849 C CA . ARG A 1 105 ? 6.273 -20.987 -4.225 1.00 78.00 105 ARG A CA 1
ATOM 850 C C . ARG A 1 105 ? 7.440 -20.931 -3.242 1.00 78.00 105 ARG A C 1
ATOM 852 O O . ARG A 1 105 ? 7.627 -21.822 -2.414 1.00 78.00 105 ARG A O 1
ATOM 859 N N . VAL A 1 106 ? 8.219 -19.855 -3.311 1.00 86.81 106 VAL A N 1
ATOM 860 C CA . VAL A 1 106 ? 9.424 -19.669 -2.479 1.00 86.81 106 VAL A CA 1
ATOM 861 C C . VAL A 1 106 ? 9.124 -19.258 -1.030 1.00 86.81 106 VAL A C 1
ATOM 863 O O . VAL A 1 106 ? 9.993 -19.375 -0.167 1.00 86.81 106 VAL A O 1
ATOM 866 N N . PHE A 1 107 ? 7.892 -18.831 -0.720 1.00 91.06 107 PHE A N 1
ATOM 867 C CA . PHE A 1 107 ? 7.477 -18.417 0.634 1.00 91.06 107 PHE A CA 1
ATOM 868 C C . PHE A 1 107 ? 6.610 -19.450 1.376 1.00 91.06 107 PHE A C 1
ATOM 870 O O . PHE A 1 107 ? 5.917 -19.119 2.353 1.00 91.06 107 PHE A O 1
ATOM 877 N N . GLY A 1 108 ? 6.679 -20.719 0.963 1.00 88.50 108 GLY A N 1
ATOM 878 C CA . GLY A 1 108 ? 5.984 -21.835 1.602 1.00 88.50 108 GLY A CA 1
ATOM 879 C C . GLY A 1 108 ? 4.465 -21.708 1.479 1.00 88.50 108 GLY A C 1
ATOM 880 O O . GLY A 1 108 ? 3.920 -21.800 0.387 1.00 88.50 108 GLY A O 1
ATOM 881 N N . LYS A 1 109 ? 3.771 -21.504 2.608 1.00 89.56 109 LYS A N 1
ATOM 882 C CA . LYS A 1 109 ? 2.302 -21.339 2.642 1.00 89.56 109 LYS A CA 1
ATOM 883 C C . LYS A 1 109 ? 1.817 -19.951 2.209 1.00 89.56 109 LYS A C 1
ATOM 885 O O . LYS A 1 109 ? 0.615 -19.762 2.077 1.00 89.56 109 LYS A O 1
ATOM 890 N N . CYS A 1 110 ? 2.716 -18.976 2.074 1.00 93.06 110 CYS A N 1
ATOM 891 C CA . CYS A 1 110 ? 2.345 -17.668 1.547 1.00 93.06 110 CYS A CA 1
ATOM 892 C C . CYS A 1 110 ? 2.335 -17.736 0.020 1.00 93.06 110 CYS A C 1
ATOM 894 O O . CYS A 1 110 ? 3.388 -17.965 -0.571 1.00 93.06 110 CYS A O 1
ATOM 896 N N . ASP A 1 111 ? 1.152 -17.558 -0.567 1.00 93.75 111 ASP A N 1
ATOM 897 C CA . ASP A 1 111 ? 0.926 -17.467 -2.012 1.00 93.75 111 ASP A CA 1
ATOM 898 C C . ASP A 1 111 ? 1.390 -16.085 -2.486 1.00 93.75 111 ASP A C 1
ATOM 900 O O . ASP A 1 111 ? 0.656 -15.097 -2.457 1.00 93.75 111 ASP A O 1
ATOM 904 N N . PHE A 1 112 ? 2.689 -15.979 -2.726 1.00 95.44 112 PHE A N 1
ATOM 905 C CA . PHE A 1 112 ? 3.316 -14.762 -3.201 1.00 95.44 112 PHE A CA 1
ATOM 906 C C . PHE A 1 112 ? 4.485 -15.144 -4.089 1.00 95.44 112 PHE A C 1
ATOM 908 O O . PHE A 1 112 ? 5.410 -15.846 -3.667 1.00 95.44 112 PHE A O 1
ATOM 915 N N . GLU A 1 113 ? 4.469 -14.621 -5.299 1.00 95.00 113 GLU A N 1
ATOM 916 C CA . GLU A 1 113 ? 5.454 -14.891 -6.324 1.00 95.00 113 GLU A CA 1
ATOM 917 C C . GLU A 1 113 ? 6.103 -13.581 -6.762 1.00 95.00 113 GLU A C 1
ATOM 919 O O . GLU A 1 113 ? 5.540 -12.487 -6.655 1.00 95.00 113 GLU A O 1
ATOM 924 N N . PHE A 1 114 ? 7.324 -13.683 -7.268 1.00 95.06 114 PHE A N 1
ATOM 925 C CA . PHE A 1 114 ? 7.990 -12.569 -7.918 1.00 95.06 114 PHE A CA 1
ATOM 926 C C . PHE A 1 114 ? 8.914 -13.078 -9.014 1.00 95.06 114 PHE A C 1
ATOM 928 O O . PHE A 1 114 ? 9.481 -14.164 -8.913 1.00 95.06 114 PHE A O 1
ATOM 935 N N . ASP A 1 115 ? 9.093 -12.251 -10.034 1.00 94.38 115 ASP A N 1
ATOM 936 C CA . ASP A 1 115 ? 10.089 -12.436 -11.078 1.00 94.38 115 ASP A CA 1
ATOM 937 C C . ASP A 1 115 ? 11.002 -11.206 -11.056 1.00 94.38 115 ASP A C 1
ATOM 939 O O . ASP A 1 115 ? 10.584 -10.077 -11.338 1.00 94.38 115 ASP A O 1
ATOM 943 N N . GLU A 1 116 ? 12.255 -11.423 -10.657 1.00 93.38 116 GLU A N 1
ATOM 944 C CA . GLU A 1 116 ? 13.272 -10.376 -10.554 1.00 93.38 116 GLU A CA 1
ATOM 945 C C . GLU A 1 116 ? 13.705 -9.838 -11.923 1.00 93.38 116 GLU A C 1
ATOM 947 O O . GLU A 1 116 ? 13.959 -8.637 -12.051 1.00 93.38 116 GLU A O 1
ATOM 952 N N . TYR A 1 117 ? 13.727 -10.686 -12.953 1.00 93.31 117 TYR A N 1
ATOM 953 C CA . TYR A 1 117 ? 14.122 -10.302 -14.306 1.00 93.31 117 TYR A CA 1
ATOM 954 C C . TYR A 1 117 ? 13.059 -9.406 -14.955 1.00 93.31 117 TYR A C 1
ATOM 956 O O . TYR A 1 117 ? 13.370 -8.333 -15.475 1.00 93.31 117 TYR A O 1
ATOM 964 N N . GLN A 1 118 ? 11.786 -9.790 -14.846 1.00 94.94 118 GLN A N 1
ATOM 965 C CA . GLN A 1 118 ? 10.642 -9.007 -15.328 1.00 94.94 118 GLN A CA 1
ATOM 966 C C . GLN A 1 118 ? 10.236 -7.876 -14.367 1.00 94.94 118 GLN A C 1
ATOM 968 O O . GLN A 1 118 ? 9.449 -6.998 -14.739 1.00 94.94 118 GLN A O 1
ATOM 973 N N . ARG A 1 119 ? 10.775 -7.873 -13.139 1.00 96.38 119 ARG A N 1
ATOM 974 C CA . ARG A 1 119 ? 10.478 -6.913 -12.063 1.00 96.38 119 ARG A CA 1
ATOM 975 C C . ARG A 1 119 ? 8.984 -6.841 -11.740 1.00 96.38 119 ARG A C 1
ATOM 977 O O . ARG A 1 119 ? 8.404 -5.749 -11.635 1.00 96.38 119 ARG A O 1
ATOM 984 N N . ILE A 1 120 ? 8.369 -8.011 -11.595 1.00 96.75 120 ILE A N 1
ATOM 985 C CA . ILE A 1 120 ? 6.948 -8.180 -11.276 1.00 96.75 120 ILE A CA 1
ATOM 986 C C . ILE A 1 120 ? 6.751 -9.006 -10.008 1.00 96.75 120 ILE A C 1
ATOM 988 O O . ILE A 1 120 ? 7.597 -9.820 -9.650 1.00 96.75 120 ILE A O 1
ATOM 992 N N . ALA A 1 121 ? 5.628 -8.782 -9.333 1.00 97.00 121 ALA A N 1
ATOM 993 C CA . ALA A 1 121 ? 5.188 -9.578 -8.195 1.00 97.00 121 ALA A CA 1
ATOM 994 C C . ALA A 1 121 ? 3.717 -9.974 -8.363 1.00 97.00 121 ALA A C 1
ATOM 996 O O . ALA A 1 121 ? 2.901 -9.153 -8.793 1.00 97.00 121 ALA A O 1
ATOM 997 N N . GLU A 1 122 ? 3.374 -11.199 -7.989 1.00 97.19 122 GLU A N 1
ATOM 998 C CA . GLU A 1 122 ? 1.996 -11.665 -7.889 1.00 97.19 122 GLU A CA 1
ATOM 999 C C . GLU A 1 122 ? 1.654 -11.896 -6.418 1.00 97.19 122 GLU A C 1
ATOM 1001 O O . GLU A 1 122 ? 2.323 -12.664 -5.732 1.00 97.19 122 GLU A O 1
ATOM 1006 N N . PRO A 1 123 ? 0.638 -11.200 -5.892 1.00 96.94 123 PRO A N 1
ATOM 1007 C CA . PRO A 1 123 ? 0.128 -11.462 -4.564 1.00 96.94 123 PRO A CA 1
ATOM 1008 C C . PRO A 1 123 ? -1.002 -12.502 -4.609 1.00 96.94 123 PRO A C 1
ATOM 1010 O O . PRO A 1 123 ? -1.746 -12.601 -5.600 1.00 96.94 123 PRO A O 1
ATOM 1013 N N . ALA A 1 124 ? -1.209 -13.165 -3.471 1.00 95.25 124 ALA A N 1
ATOM 1014 C CA . ALA A 1 124 ? -2.364 -14.015 -3.207 1.00 95.25 124 ALA A CA 1
ATOM 1015 C C . ALA A 1 124 ? -3.685 -13.331 -3.617 1.00 95.25 124 ALA A C 1
ATOM 1017 O O . ALA A 1 124 ? -3.838 -12.116 -3.402 1.00 95.25 124 ALA A O 1
ATOM 1018 N N . PRO A 1 125 ? -4.668 -14.070 -4.161 1.00 95.50 125 PRO A N 1
ATOM 1019 C CA . PRO A 1 125 ? -5.991 -13.544 -4.494 1.00 95.50 125 PRO A CA 1
ATOM 1020 C C . PRO A 1 125 ? -6.640 -12.691 -3.393 1.00 95.50 125 PRO A C 1
ATOM 1022 O O . PRO A 1 125 ? -7.191 -11.628 -3.679 1.00 95.50 125 PRO A O 1
ATOM 1025 N N . GLU A 1 126 ? -6.498 -13.092 -2.132 1.00 95.25 126 GLU A N 1
ATOM 1026 C CA . GLU A 1 126 ? -7.073 -12.441 -0.948 1.00 95.25 126 GLU A CA 1
ATOM 1027 C C . GLU A 1 126 ? -6.446 -11.065 -0.644 1.00 95.25 126 GLU A C 1
ATOM 1029 O O . GLU A 1 126 ? -6.980 -10.273 0.139 1.00 95.25 126 GLU A O 1
ATOM 1034 N N . ALA A 1 127 ? -5.291 -10.747 -1.231 1.00 97.94 127 ALA A N 1
ATOM 1035 C CA . ALA A 1 127 ? -4.633 -9.450 -1.078 1.00 97.94 127 ALA A CA 1
ATOM 1036 C C . ALA A 1 127 ? -4.972 -8.470 -2.216 1.00 97.94 127 ALA A C 1
ATOM 1038 O O . ALA A 1 127 ? -4.833 -7.257 -2.040 1.00 97.94 127 ALA A O 1
ATOM 1039 N N . ARG A 1 128 ? -5.440 -8.968 -3.369 1.00 98.56 128 ARG A N 1
ATOM 1040 C CA . ARG A 1 128 ? -5.580 -8.199 -4.621 1.00 98.56 128 ARG A CA 1
ATOM 1041 C C . ARG A 1 128 ? -6.540 -7.022 -4.516 1.00 98.56 128 ARG A C 1
ATOM 1043 O O . ARG A 1 128 ? -6.187 -5.930 -4.952 1.00 98.56 128 ARG A O 1
ATOM 1050 N N . GLY A 1 129 ? -7.703 -7.212 -3.891 1.00 98.50 129 GLY A N 1
ATOM 1051 C CA . GLY A 1 129 ? -8.679 -6.132 -3.690 1.00 98.50 129 GLY A CA 1
ATOM 1052 C C . GLY A 1 129 ? -8.114 -4.983 -2.847 1.00 98.50 129 GLY A C 1
ATOM 1053 O O . GLY A 1 129 ? -8.153 -3.825 -3.262 1.00 98.50 129 GLY A O 1
ATOM 1054 N N . ARG A 1 130 ? -7.488 -5.312 -1.705 1.00 98.62 130 ARG A N 1
ATOM 1055 C CA . ARG A 1 130 ? -6.803 -4.340 -0.829 1.00 98.62 130 ARG A CA 1
ATOM 1056 C C . ARG A 1 130 ? -5.720 -3.564 -1.575 1.00 98.62 130 ARG A C 1
ATOM 1058 O O . ARG A 1 130 ? -5.631 -2.346 -1.445 1.00 98.62 130 ARG A O 1
ATOM 1065 N N . ILE A 1 131 ? -4.908 -4.272 -2.358 1.00 98.88 131 ILE A N 1
ATOM 1066 C CA . ILE A 1 131 ? -3.830 -3.681 -3.157 1.00 98.88 131 ILE A CA 1
ATOM 1067 C C . ILE A 1 131 ? -4.394 -2.717 -4.199 1.00 98.88 131 ILE A C 1
ATOM 1069 O O . ILE A 1 131 ? -3.919 -1.586 -4.306 1.00 98.88 131 ILE A O 1
ATOM 1073 N N . ALA A 1 132 ? -5.423 -3.145 -4.931 1.00 98.81 132 ALA A N 1
ATOM 1074 C CA . ALA A 1 132 ? -6.068 -2.339 -5.953 1.00 98.81 132 ALA A CA 1
ATOM 1075 C C . ALA A 1 132 ? -6.602 -1.026 -5.401 1.00 98.81 132 ALA A C 1
ATOM 1077 O O . ALA A 1 132 ? -6.210 0.038 -5.878 1.00 98.81 132 ALA A O 1
ATOM 1078 N N . ARG A 1 133 ? -7.414 -1.084 -4.345 1.00 98.75 133 ARG A N 1
ATOM 1079 C CA . ARG A 1 133 ? -8.005 0.116 -3.744 1.00 98.75 133 ARG A CA 1
ATOM 1080 C C . ARG A 1 133 ? -6.969 1.047 -3.139 1.00 98.75 133 ARG A C 1
ATOM 1082 O O . ARG A 1 133 ? -7.135 2.257 -3.235 1.00 98.75 133 ARG A O 1
ATOM 1089 N N . ALA A 1 134 ? -5.903 0.518 -2.538 1.00 98.81 134 ALA A N 1
ATOM 1090 C CA . ALA A 1 134 ? -4.815 1.345 -2.024 1.00 98.81 134 ALA A CA 1
ATOM 1091 C C . ALA A 1 134 ? -4.082 2.070 -3.164 1.00 98.81 134 ALA A C 1
ATOM 1093 O O . ALA A 1 134 ? -3.897 3.280 -3.101 1.00 98.81 134 ALA A O 1
ATOM 1094 N N . MET A 1 135 ? -3.702 1.365 -4.233 1.00 98.81 135 MET A N 1
ATOM 1095 C CA . MET A 1 135 ? -2.963 1.973 -5.346 1.00 98.81 135 MET A CA 1
ATOM 1096 C C . MET A 1 135 ? -3.807 2.937 -6.182 1.00 98.81 135 MET A C 1
ATOM 1098 O O . MET A 1 135 ? -3.291 3.980 -6.576 1.00 98.81 135 MET A O 1
ATOM 1102 N N . LEU A 1 136 ? -5.073 2.602 -6.452 1.00 98.75 136 LEU A N 1
ATOM 1103 C CA . LEU A 1 136 ? -5.996 3.472 -7.184 1.00 98.75 136 LEU A CA 1
ATOM 1104 C C . LEU A 1 136 ? -6.267 4.763 -6.401 1.00 98.75 136 LEU A C 1
ATOM 1106 O O . LEU A 1 136 ? -6.153 5.843 -6.972 1.00 98.75 136 LEU A O 1
ATOM 1110 N N . TYR A 1 137 ? -6.499 4.655 -5.087 1.00 98.69 137 TYR A N 1
ATOM 1111 C CA . TYR A 1 137 ? -6.600 5.812 -4.196 1.00 98.69 137 TYR A CA 1
ATOM 1112 C C . TYR A 1 137 ? -5.351 6.689 -4.247 1.00 98.69 137 TYR A C 1
ATOM 1114 O O . TYR A 1 137 ? -5.466 7.885 -4.473 1.00 98.69 137 TYR A O 1
ATOM 1122 N N . MET A 1 138 ? -4.156 6.107 -4.091 1.00 98.75 138 MET A N 1
ATOM 1123 C CA . MET A 1 138 ? -2.914 6.886 -4.113 1.00 98.75 138 MET A CA 1
ATOM 1124 C C . MET A 1 138 ? -2.693 7.588 -5.455 1.00 98.75 138 MET A C 1
ATOM 1126 O O . MET A 1 138 ? -2.167 8.697 -5.482 1.00 98.75 138 MET A O 1
ATOM 1130 N N . ALA A 1 139 ? -3.073 6.943 -6.560 1.00 98.56 139 ALA A N 1
ATOM 1131 C CA . ALA A 1 139 ? -2.982 7.531 -7.888 1.00 98.56 139 ALA A CA 1
ATOM 1132 C C . ALA A 1 139 ? -3.924 8.724 -8.064 1.00 98.56 139 ALA A C 1
ATOM 1134 O O . ALA A 1 139 ? -3.512 9.730 -8.627 1.00 98.56 139 ALA A O 1
ATOM 1135 N N . GLU A 1 140 ? -5.158 8.628 -7.573 1.00 98.00 140 GLU A N 1
ATOM 1136 C CA . GLU A 1 140 ? -6.156 9.691 -7.703 1.00 98.00 140 GLU A CA 1
ATOM 1137 C C . GLU A 1 140 ? -5.935 10.842 -6.714 1.00 98.00 140 GLU A C 1
ATOM 1139 O O . GLU A 1 140 ? -5.873 11.993 -7.130 1.00 98.00 140 GLU A O 1
ATOM 1144 N N . GLU A 1 141 ? -5.742 10.541 -5.427 1.00 97.88 141 GLU A N 1
ATOM 1145 C CA . GLU A 1 141 ? -5.570 11.537 -4.355 1.00 97.88 141 GLU A CA 1
ATOM 1146 C C . GLU A 1 141 ? -4.362 12.454 -4.592 1.00 97.88 141 GLU A C 1
ATOM 1148 O O . GLU A 1 141 ? -4.363 13.620 -4.200 1.00 97.88 141 GLU A O 1
ATOM 1153 N N . TYR A 1 142 ? -3.310 11.921 -5.217 1.00 97.81 142 TYR A N 1
ATOM 1154 C CA . TYR A 1 142 ? -2.023 12.599 -5.352 1.00 97.81 142 TYR A CA 1
ATOM 1155 C C . TYR A 1 142 ? -1.564 12.784 -6.801 1.00 97.81 142 TYR A C 1
ATOM 1157 O O . TYR A 1 142 ? -0.400 13.127 -7.013 1.00 97.81 142 TYR A O 1
ATOM 1165 N N . ASP A 1 143 ? -2.446 12.543 -7.775 1.00 97.38 143 ASP A N 1
ATOM 1166 C CA . ASP A 1 143 ? -2.151 12.621 -9.214 1.00 97.38 143 ASP A CA 1
ATOM 1167 C C . ASP A 1 143 ? -0.883 11.831 -9.610 1.00 97.38 143 ASP A C 1
ATOM 1169 O O . ASP A 1 143 ? 0.011 12.299 -10.321 1.00 97.38 143 ASP A O 1
ATOM 1173 N N . LEU A 1 144 ? -0.755 10.608 -9.080 1.00 97.62 144 LEU A N 1
ATOM 1174 C CA . LEU A 1 144 ? 0.396 9.746 -9.353 1.00 97.62 144 LEU A CA 1
ATOM 1175 C C . LEU A 1 144 ? 0.146 8.884 -10.587 1.00 97.62 144 LEU A C 1
ATOM 1177 O O . LEU A 1 144 ? -0.870 8.200 -10.721 1.00 97.62 144 LEU A O 1
ATOM 1181 N N . TYR A 1 145 ? 1.141 8.846 -11.471 1.00 94.50 145 TYR A N 1
ATOM 1182 C CA . TYR A 1 145 ? 1.050 8.080 -12.704 1.00 94.50 145 TYR A CA 1
ATOM 1183 C C . TYR A 1 145 ? 0.994 6.566 -12.445 1.00 94.50 145 TYR A C 1
ATOM 1185 O O . TYR A 1 145 ? 1.881 5.977 -11.821 1.00 94.50 145 TYR A O 1
ATOM 1193 N N . LEU A 1 146 ? -0.014 5.920 -13.032 1.00 96.06 146 LEU A N 1
ATOM 1194 C CA . LEU A 1 146 ? -0.088 4.473 -13.197 1.00 96.06 146 LEU A CA 1
ATOM 1195 C C . LEU A 1 146 ? -0.055 4.128 -14.682 1.00 96.06 146 LEU A C 1
ATOM 1197 O O . LEU A 1 146 ? -0.834 4.656 -15.478 1.00 96.06 146 LEU A O 1
ATOM 1201 N N . LYS A 1 147 ? 0.804 3.175 -15.049 1.00 95.69 147 LYS A N 1
ATOM 1202 C CA . LYS A 1 147 ? 0.819 2.627 -16.407 1.00 95.69 147 LYS A CA 1
ATOM 1203 C C . LYS A 1 147 ? -0.546 2.007 -16.731 1.00 95.69 147 LYS A C 1
ATOM 1205 O O . LYS A 1 147 ? -1.138 1.351 -15.872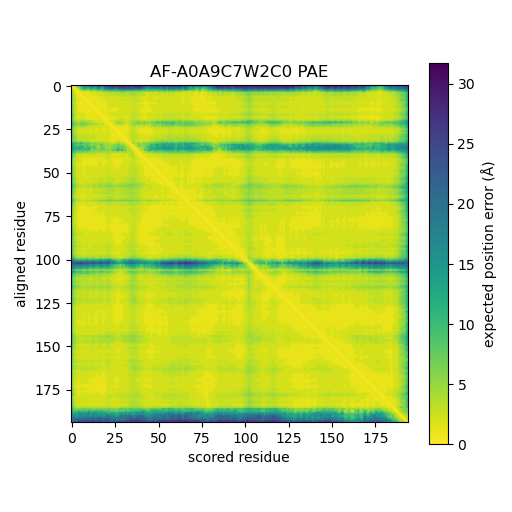 1.00 95.69 147 LYS A O 1
ATOM 1210 N N . LYS A 1 148 ? -1.027 2.183 -17.965 1.00 96.81 148 LYS A N 1
ATOM 1211 C CA . LYS A 1 148 ? -2.378 1.780 -18.393 1.00 96.81 148 LYS A CA 1
ATOM 1212 C C . LYS A 1 148 ? -2.698 0.316 -18.075 1.00 96.81 148 LYS A C 1
ATOM 1214 O O . LYS A 1 148 ? -3.772 0.035 -17.556 1.00 96.81 148 LYS A O 1
ATOM 1219 N N . GLU A 1 149 ? -1.768 -0.600 -18.336 1.00 96.75 149 GLU A N 1
ATOM 1220 C CA . GLU A 1 149 ? -1.978 -2.035 -18.108 1.00 96.75 149 GLU A CA 1
ATOM 1221 C C . GLU A 1 149 ? -2.102 -2.358 -16.616 1.00 96.75 149 GLU A C 1
ATOM 1223 O O . GLU A 1 149 ? -2.950 -3.154 -16.225 1.00 96.75 149 GLU A O 1
ATOM 1228 N N . LEU A 1 150 ? -1.299 -1.699 -15.772 1.00 97.94 150 LEU A N 1
ATOM 1229 C CA . LEU A 1 150 ? -1.409 -1.841 -14.322 1.00 97.94 150 LEU A CA 1
ATOM 1230 C C . LEU A 1 150 ? -2.726 -1.243 -13.824 1.00 97.94 150 LEU A C 1
ATOM 1232 O O . LEU A 1 150 ? -3.430 -1.900 -13.071 1.00 97.94 150 LEU A O 1
ATOM 1236 N N . LYS A 1 151 ? -3.099 -0.038 -14.271 1.00 98.38 151 LYS A N 1
ATOM 1237 C CA . LYS A 1 151 ? -4.375 0.582 -13.884 1.00 98.38 151 LYS A CA 1
ATOM 1238 C C . LYS A 1 151 ? -5.562 -0.322 -14.229 1.00 98.38 151 LYS A C 1
ATOM 1240 O O . LYS A 1 151 ? -6.427 -0.506 -13.381 1.00 98.38 151 LYS A O 1
ATOM 1245 N N . GLN A 1 152 ? -5.574 -0.925 -15.420 1.00 98.38 152 GLN A N 1
ATOM 1246 C CA . GLN A 1 152 ? -6.626 -1.866 -15.810 1.00 98.38 152 GLN A CA 1
ATOM 1247 C C . GLN A 1 152 ? -6.654 -3.104 -14.905 1.00 98.38 152 GLN A C 1
ATOM 1249 O O . GLN A 1 152 ? -7.714 -3.453 -14.398 1.00 98.38 152 GLN A O 1
ATOM 1254 N N . LEU A 1 153 ? -5.493 -3.712 -14.632 1.00 98.50 153 LEU A N 1
ATOM 1255 C CA . LEU A 1 153 ? -5.391 -4.853 -13.716 1.00 98.50 153 LEU A CA 1
ATOM 1256 C C . LEU A 1 153 ? -5.959 -4.526 -12.327 1.00 98.50 153 LEU A C 1
ATOM 1258 O O . LEU A 1 153 ? -6.674 -5.338 -11.745 1.00 98.50 153 LEU A O 1
ATOM 1262 N N . LEU A 1 154 ? -5.652 -3.339 -11.798 1.00 98.69 154 LEU A N 1
ATOM 1263 C CA . LEU A 1 154 ? -6.146 -2.904 -10.494 1.00 98.69 154 LEU A CA 1
ATOM 1264 C C . LEU A 1 154 ? -7.665 -2.682 -10.506 1.00 98.69 154 LEU A C 1
ATOM 1266 O O . LEU A 1 154 ? -8.333 -3.102 -9.569 1.00 98.69 154 LEU A O 1
ATOM 1270 N N . LEU A 1 155 ? -8.225 -2.083 -11.562 1.00 98.31 155 LEU A N 1
ATOM 1271 C CA . LEU A 1 155 ? -9.681 -1.934 -11.706 1.00 98.31 155 LEU A CA 1
ATOM 1272 C C . LEU A 1 155 ? -10.386 -3.298 -11.764 1.00 98.31 155 LEU A C 1
ATOM 1274 O O . LEU A 1 155 ? -11.408 -3.500 -11.106 1.00 98.31 155 LEU A O 1
ATOM 1278 N N . ASP A 1 156 ? -9.812 -4.258 -12.492 1.00 98.25 156 ASP A N 1
ATOM 1279 C CA . ASP A 1 156 ? -10.346 -5.619 -12.573 1.00 98.25 156 ASP A CA 1
ATOM 1280 C C . ASP A 1 156 ? -10.280 -6.326 -11.209 1.00 98.25 156 ASP A C 1
ATOM 1282 O O . ASP A 1 156 ? -11.223 -7.017 -10.813 1.00 98.25 156 ASP A O 1
ATOM 1286 N N . TRP A 1 157 ? -9.188 -6.141 -10.460 1.00 98.56 157 TRP A N 1
ATOM 1287 C CA . TRP A 1 157 ? -9.039 -6.676 -9.106 1.00 98.56 157 TRP A CA 1
ATOM 1288 C C . TRP A 1 157 ? -9.999 -6.038 -8.106 1.00 98.56 157 TRP A C 1
ATOM 1290 O O . TRP A 1 157 ? -10.577 -6.769 -7.305 1.00 98.56 157 TRP A O 1
ATOM 1300 N N . ASP A 1 158 ? -10.206 -4.722 -8.152 1.00 98.00 158 ASP A N 1
ATOM 1301 C CA . ASP A 1 158 ? -11.164 -4.047 -7.272 1.00 98.00 158 ASP A CA 1
ATOM 1302 C C . ASP A 1 158 ? -12.591 -4.568 -7.492 1.00 98.00 158 ASP A C 1
ATOM 1304 O O . ASP A 1 158 ? -13.282 -4.926 -6.536 1.00 98.00 158 ASP A O 1
ATOM 1308 N N . LYS A 1 159 ? -12.998 -4.717 -8.759 1.00 96.00 159 LYS A N 1
ATOM 1309 C CA . LYS A 1 159 ? -14.306 -5.278 -9.120 1.00 96.00 159 LYS A CA 1
ATOM 1310 C C . LYS A 1 159 ? -14.449 -6.742 -8.699 1.00 96.00 159 LYS A C 1
ATOM 1312 O O . LYS A 1 159 ? -15.506 -7.145 -8.219 1.00 96.00 159 LYS A O 1
ATOM 1317 N N . LYS A 1 160 ? -13.411 -7.555 -8.917 1.00 97.06 160 LYS A N 1
ATOM 1318 C CA . LYS A 1 160 ? -13.444 -9.000 -8.644 1.00 97.06 160 LYS A CA 1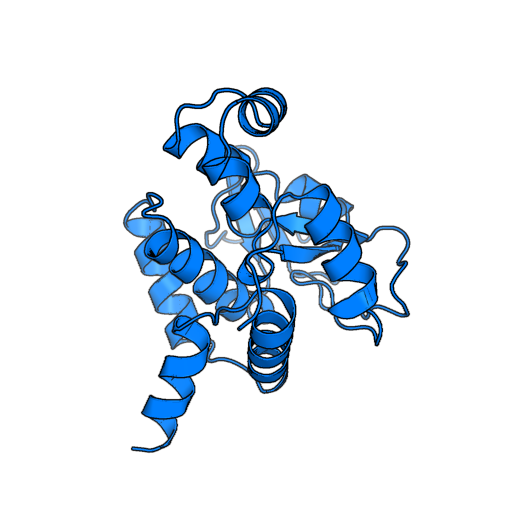
ATOM 1319 C C . LYS A 1 160 ? -13.378 -9.324 -7.150 1.00 97.06 160 LYS A C 1
ATOM 1321 O O . LYS A 1 160 ? -13.965 -10.317 -6.727 1.00 97.06 160 LYS A O 1
ATOM 1326 N N . TYR A 1 161 ? -12.666 -8.514 -6.371 1.00 97.00 161 TYR A N 1
ATOM 1327 C CA . TYR A 1 161 ? -12.418 -8.730 -4.946 1.00 97.00 161 TYR A CA 1
ATOM 1328 C C . TYR A 1 161 ? -12.941 -7.528 -4.139 1.00 97.00 161 TYR A C 1
ATOM 1330 O O . TYR A 1 161 ? -12.146 -6.669 -3.732 1.00 97.00 161 TYR A O 1
ATOM 1338 N N . PRO A 1 162 ? -14.269 -7.431 -3.920 1.00 96.38 162 PRO A N 1
ATOM 1339 C CA . PRO A 1 162 ? -14.883 -6.289 -3.243 1.00 96.38 162 PRO A CA 1
ATOM 1340 C C . PRO A 1 162 ? -14.401 -6.160 -1.788 1.00 96.38 162 PRO A C 1
ATOM 1342 O O . PRO A 1 162 ? -13.912 -7.140 -1.219 1.00 96.38 162 PRO A O 1
ATOM 1345 N N . PRO A 1 163 ? -14.544 -4.981 -1.152 1.00 97.06 163 PRO A N 1
ATOM 1346 C CA . PRO A 1 163 ? -14.064 -4.791 0.205 1.00 97.06 163 PRO A CA 1
ATOM 1347 C C . PRO A 1 163 ? -14.767 -5.685 1.227 1.00 97.06 163 PRO A C 1
ATOM 1349 O O . PRO A 1 163 ? -15.995 -5.839 1.231 1.00 97.06 163 PRO A O 1
ATOM 1352 N N . GLU A 1 164 ? -13.969 -6.224 2.142 1.00 94.75 164 GLU A N 1
ATOM 1353 C CA . GLU A 1 164 ? -14.443 -7.013 3.277 1.00 94.75 164 GLU A CA 1
ATOM 1354 C C . GLU A 1 164 ? -14.761 -6.131 4.501 1.00 94.75 164 GLU A C 1
ATOM 1356 O O . GLU A 1 164 ? -14.244 -5.015 4.623 1.00 94.75 164 GLU A O 1
ATOM 1361 N N . PRO A 1 165 ? -15.545 -6.623 5.487 1.00 95.50 165 PRO A N 1
ATOM 1362 C CA . PRO A 1 165 ? -15.835 -5.891 6.725 1.00 95.50 165 PRO A CA 1
ATOM 1363 C C . PRO A 1 165 ? -14.601 -5.311 7.431 1.00 95.50 165 PRO A C 1
ATOM 1365 O O . PRO A 1 165 ? -14.666 -4.223 8.006 1.00 95.50 165 PRO A O 1
ATOM 1368 N N . ALA A 1 166 ? -13.469 -6.016 7.385 1.00 95.00 166 ALA A N 1
ATOM 1369 C CA . ALA A 1 166 ? -12.217 -5.549 7.971 1.00 95.00 166 ALA A CA 1
ATOM 1370 C C . ALA A 1 166 ? -11.638 -4.319 7.247 1.00 95.00 166 ALA A C 1
ATOM 1372 O O . ALA A 1 166 ? -11.087 -3.436 7.904 1.00 95.00 166 ALA A O 1
ATOM 1373 N N . GLU A 1 167 ? -11.786 -4.218 5.923 1.00 97.25 167 GLU A N 1
ATOM 1374 C CA . GLU A 1 167 ? -11.342 -3.046 5.160 1.00 97.25 167 GLU A CA 1
ATOM 1375 C C . GLU A 1 167 ? -12.190 -1.815 5.452 1.00 97.25 167 GLU A C 1
ATOM 1377 O O . GLU A 1 167 ? -11.634 -0.733 5.625 1.00 97.25 167 GLU A O 1
ATOM 1382 N N . TYR A 1 168 ? -13.509 -1.973 5.586 1.00 97.69 168 TYR A N 1
ATOM 1383 C CA . TYR A 1 168 ? -14.385 -0.865 5.974 1.00 97.69 168 TYR A CA 1
ATOM 1384 C C . TYR A 1 168 ? -14.023 -0.315 7.354 1.00 97.69 168 TYR A C 1
ATOM 1386 O O . TYR A 1 168 ? -13.817 0.888 7.496 1.00 97.69 168 TYR A O 1
ATOM 1394 N N . LYS A 1 169 ? -13.842 -1.199 8.345 1.00 96.88 169 LYS A N 1
ATOM 1395 C CA . LYS A 1 169 ? -13.397 -0.809 9.694 1.00 96.88 169 LYS A CA 1
ATOM 1396 C C . LYS A 1 169 ? -12.031 -0.125 9.669 1.00 96.88 169 LYS A C 1
ATOM 1398 O O . LYS A 1 169 ? -11.806 0.837 10.399 1.00 96.88 169 LYS A O 1
ATOM 1403 N N . ARG A 1 170 ? -11.112 -0.610 8.827 1.00 97.75 170 ARG A N 1
ATOM 1404 C CA . ARG A 1 170 ? -9.801 0.017 8.630 1.00 97.75 170 ARG A CA 1
ATOM 1405 C C . ARG A 1 170 ? -9.938 1.418 8.027 1.00 97.75 170 ARG A C 1
ATOM 1407 O O . ARG A 1 170 ? -9.254 2.317 8.501 1.00 97.75 170 ARG A O 1
ATOM 1414 N N . ASN A 1 171 ? -10.813 1.612 7.038 1.00 98.19 171 ASN A N 1
ATOM 1415 C CA . ASN A 1 171 ? -11.077 2.920 6.426 1.00 98.19 171 ASN A CA 1
ATOM 1416 C C . ASN A 1 171 ? -11.627 3.917 7.462 1.00 98.19 171 ASN A C 1
ATOM 1418 O O . ASN A 1 171 ? -11.083 5.009 7.604 1.00 98.19 171 ASN A O 1
ATOM 1422 N N . ASP A 1 172 ? -12.613 3.494 8.263 1.00 97.56 172 ASP A N 1
ATOM 1423 C CA . ASP A 1 172 ? -13.176 4.294 9.364 1.00 97.56 172 ASP A CA 1
ATOM 1424 C C . ASP A 1 172 ? -12.101 4.676 10.391 1.00 97.56 172 ASP A C 1
ATOM 1426 O O . ASP A 1 172 ? -12.021 5.816 10.850 1.00 97.56 172 ASP A O 1
ATOM 1430 N N . ARG A 1 173 ? -11.225 3.726 10.740 1.00 97.38 173 ARG A N 1
ATOM 1431 C CA . ARG A 1 173 ? -10.140 3.984 11.687 1.00 97.38 173 ARG A CA 1
ATOM 1432 C C . ARG A 1 173 ? -9.099 4.949 11.126 1.00 97.38 173 ARG A C 1
ATOM 1434 O O . ARG A 1 173 ? -8.592 5.777 11.877 1.00 97.38 173 ARG A O 1
ATOM 1441 N N . ILE A 1 174 ? -8.765 4.853 9.841 1.00 98.25 174 ILE A N 1
ATOM 1442 C CA . ILE A 1 174 ? -7.809 5.773 9.213 1.00 98.25 174 ILE A CA 1
ATOM 1443 C C . ILE A 1 174 ? -8.385 7.183 9.133 1.00 98.25 174 ILE A C 1
ATOM 1445 O O . ILE A 1 174 ? -7.664 8.124 9.443 1.00 98.25 174 ILE A O 1
ATOM 1449 N N . GLU A 1 175 ? -9.671 7.345 8.824 1.00 97.62 175 GLU A N 1
ATOM 1450 C CA . GLU A 1 175 ? -10.316 8.663 8.839 1.00 97.62 175 GLU A CA 1
ATOM 1451 C C . GLU A 1 175 ? -10.169 9.353 10.199 1.00 97.62 175 GLU A C 1
ATOM 1453 O O . GLU A 1 175 ? -9.794 10.521 10.268 1.00 97.62 175 GLU A O 1
ATOM 1458 N N . GLN A 1 176 ? -10.387 8.618 11.293 1.00 97.06 176 GLN A N 1
ATOM 1459 C CA . GLN A 1 176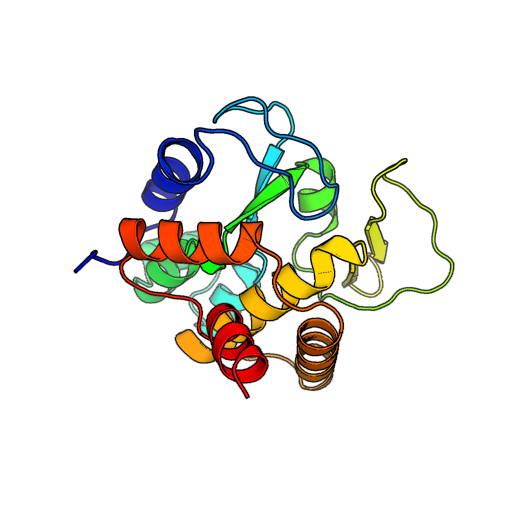 ? -10.211 9.153 12.646 1.00 97.06 176 GLN A CA 1
ATOM 1460 C C . GLN A 1 176 ? -8.764 9.582 12.934 1.00 97.06 176 GLN A C 1
ATOM 1462 O O . GLN A 1 176 ? -8.548 10.514 13.705 1.00 97.06 176 GLN A O 1
ATOM 1467 N N . LEU A 1 177 ? -7.778 8.888 12.357 1.00 96.81 177 LEU A N 1
ATOM 1468 C CA . LEU A 1 177 ? -6.352 9.095 12.635 1.00 96.81 177 LEU A CA 1
ATOM 1469 C C . LEU A 1 177 ? -5.684 10.119 11.705 1.00 96.81 177 LEU A C 1
ATOM 1471 O O . LEU A 1 177 ? -4.744 10.786 12.125 1.00 96.81 177 LEU A O 1
ATOM 1475 N N . GLN A 1 178 ? -6.135 10.214 10.456 1.00 97.00 178 GLN A N 1
ATOM 1476 C CA . GLN A 1 178 ? -5.498 10.984 9.382 1.00 97.00 178 GLN A CA 1
ATOM 1477 C C . GLN A 1 178 ? -6.418 12.063 8.785 1.00 97.00 178 GLN A C 1
ATOM 1479 O O . GLN A 1 178 ? -5.935 12.997 8.149 1.00 97.00 178 GLN A O 1
ATOM 1484 N N . GLY A 1 179 ? -7.732 11.962 8.999 1.00 96.25 179 GLY A N 1
ATOM 1485 C CA . GLY A 1 179 ? -8.716 12.963 8.586 1.00 96.25 179 GLY A CA 1
ATOM 1486 C C . GLY A 1 179 ? -9.345 12.757 7.211 1.00 96.25 179 GLY A C 1
ATOM 1487 O O . GLY A 1 179 ? -10.171 13.577 6.821 1.00 9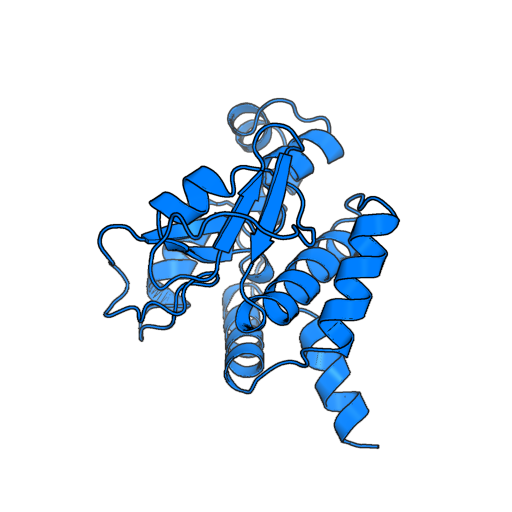6.25 179 GLY A O 1
ATOM 1488 N N . ASN A 1 180 ? -8.993 11.699 6.475 1.00 96.19 180 ASN A N 1
ATOM 1489 C CA . ASN A 1 180 ? -9.563 11.419 5.158 1.00 96.19 180 ASN A CA 1
ATOM 1490 C C . ASN A 1 180 ? -9.806 9.920 4.914 1.00 96.19 180 ASN A C 1
ATOM 1492 O O . ASN A 1 180 ? -9.183 9.048 5.528 1.00 96.19 180 ASN A O 1
ATOM 1496 N N . ARG A 1 181 ? -10.722 9.633 3.988 1.00 97.12 181 ARG A N 1
ATOM 1497 C CA . ARG A 1 181 ? -11.163 8.282 3.620 1.00 97.12 181 ARG A CA 1
ATOM 1498 C C . ARG A 1 181 ? -10.593 7.864 2.270 1.00 97.12 181 ARG A C 1
ATOM 1500 O O . ARG A 1 181 ? -10.253 8.718 1.459 1.00 97.12 181 ARG A O 1
ATOM 1507 N N . ASN A 1 182 ? -10.541 6.557 2.026 1.00 98.00 182 ASN A N 1
ATOM 1508 C CA . ASN A 1 182 ? -10.306 5.994 0.701 1.00 98.00 182 ASN A CA 1
ATOM 1509 C C . ASN A 1 182 ? -11.661 5.782 -0.013 1.00 98.00 182 ASN A C 1
ATOM 1511 O O . ASN A 1 182 ? -12.402 4.863 0.368 1.00 98.00 182 ASN A O 1
ATOM 1515 N N . PRO A 1 183 ? -11.989 6.571 -1.058 1.00 96.69 183 PRO A N 1
ATOM 1516 C CA . PRO A 1 183 ? -13.272 6.471 -1.754 1.00 96.69 183 PRO A CA 1
ATOM 1517 C C . PRO A 1 183 ? -13.491 5.118 -2.439 1.00 96.69 183 PRO A C 1
ATOM 1519 O O . PRO A 1 183 ? -14.620 4.637 -2.480 1.00 96.69 183 PRO A O 1
ATOM 1522 N N . TYR A 1 184 ? -12.429 4.446 -2.899 1.00 96.62 184 TYR A N 1
ATOM 1523 C CA . TYR A 1 184 ? -12.533 3.120 -3.521 1.00 96.62 184 TYR A CA 1
ATOM 1524 C C . TYR A 1 184 ? -13.023 2.045 -2.551 1.00 96.62 184 TYR A C 1
ATOM 1526 O O . TYR A 1 184 ? -13.506 1.005 -2.980 1.00 96.62 184 TYR A O 1
ATOM 1534 N N . ILE A 1 185 ? -12.927 2.267 -1.239 1.00 96.56 185 ILE A N 1
ATOM 1535 C CA . ILE A 1 185 ? -13.568 1.388 -0.262 1.00 96.56 185 ILE A CA 1
ATOM 1536 C C . ILE A 1 185 ? -15.054 1.755 -0.144 1.00 96.56 185 ILE A C 1
ATOM 1538 O O . ILE A 1 185 ? -15.910 0.876 -0.225 1.00 96.56 185 ILE A O 1
ATOM 1542 N N . ASP A 1 186 ? -15.389 3.037 0.009 1.00 91.88 186 ASP A N 1
ATOM 1543 C CA . ASP A 1 186 ? -16.762 3.473 0.298 1.00 91.88 186 ASP A CA 1
ATOM 1544 C C . ASP A 1 186 ? -17.730 3.354 -0.889 1.00 91.88 186 ASP A C 1
ATOM 1546 O O . ASP A 1 186 ? -18.901 3.040 -0.676 1.00 91.88 186 ASP A O 1
ATOM 1550 N N . LEU A 1 187 ? -17.262 3.515 -2.131 1.00 88.00 187 LEU A N 1
ATOM 1551 C CA . LEU A 1 187 ? -18.098 3.390 -3.334 1.00 88.00 187 LEU A CA 1
ATOM 1552 C C . LEU A 1 187 ? -18.798 2.022 -3.421 1.00 88.00 187 LEU A C 1
ATOM 1554 O O . LEU A 1 187 ? -19.961 1.937 -3.816 1.00 88.00 187 LEU A O 1
ATOM 1558 N N . HIS A 1 188 ? -18.151 0.954 -2.943 1.00 84.25 188 HIS A N 1
ATOM 1559 C CA . HIS A 1 188 ? -18.755 -0.383 -2.879 1.00 84.25 188 HIS A CA 1
ATOM 1560 C C . HIS A 1 188 ? -19.893 -0.495 -1.852 1.00 84.25 188 HIS A C 1
ATOM 1562 O O . HIS A 1 188 ? -20.732 -1.383 -1.988 1.00 84.25 188 HIS A O 1
ATOM 1568 N N . LYS A 1 189 ? -19.955 0.369 -0.823 1.00 73.31 189 LYS A N 1
ATOM 1569 C CA . LYS A 1 189 ? -21.120 0.416 0.088 1.00 73.31 189 LYS A CA 1
ATOM 1570 C C . LYS A 1 189 ? -22.343 0.969 -0.634 1.00 73.31 189 LYS A C 1
ATOM 1572 O O . LYS A 1 189 ? -23.425 0.418 -0.472 1.00 73.31 189 LYS A O 1
ATOM 1577 N N . VAL A 1 190 ? -22.154 2.015 -1.441 1.00 65.06 190 VAL A N 1
ATOM 1578 C CA . VAL A 1 190 ? -23.235 2.671 -2.194 1.00 65.06 190 VAL A CA 1
ATOM 1579 C C . VAL A 1 190 ? -23.808 1.727 -3.252 1.00 65.06 190 VAL A C 1
ATOM 1581 O O . VAL A 1 190 ? -25.021 1.599 -3.363 1.00 65.06 190 VAL A O 1
ATOM 1584 N N . MET A 1 191 ? -22.952 0.988 -3.965 1.00 62.94 191 MET A N 1
ATOM 1585 C CA . MET A 1 191 ? -23.390 0.032 -4.993 1.00 62.94 191 MET A CA 1
ATOM 1586 C C . MET A 1 191 ? -24.139 -1.192 -4.446 1.00 62.94 191 MET A C 1
ATOM 1588 O O . MET A 1 191 ? -24.877 -1.819 -5.191 1.00 62.94 191 MET A O 1
ATOM 1592 N N . LYS A 1 192 ? -23.952 -1.561 -3.170 1.00 59.72 192 LYS A N 1
ATOM 1593 C CA . LYS A 1 192 ? -24.678 -2.679 -2.531 1.00 59.72 192 LYS A CA 1
ATOM 1594 C C . LYS A 1 192 ? -26.056 -2.282 -1.985 1.00 59.72 192 LYS A C 1
ATOM 1596 O O . LYS A 1 192 ? -26.780 -3.151 -1.513 1.00 59.72 192 LYS A O 1
ATOM 1601 N N . GLN A 1 193 ? -26.375 -0.987 -1.970 1.00 50.47 193 GLN A N 1
ATOM 1602 C CA . GLN A 1 193 ? -27.639 -0.437 -1.461 1.00 50.47 193 GLN A CA 1
ATOM 1603 C C . GLN A 1 193 ? -28.635 -0.089 -2.583 1.00 50.47 193 GLN A C 1
ATOM 1605 O O . GLN A 1 193 ? -29.687 0.480 -2.298 1.00 50.47 193 GLN A O 1
ATOM 1610 N N . GLN A 1 194 ? -28.301 -0.426 -3.831 1.00 40.38 194 GLN A N 1
ATOM 1611 C CA . GLN A 1 194 ? -29.154 -0.346 -5.022 1.00 40.38 194 GLN A CA 1
ATOM 1612 C C . GLN A 1 194 ? -29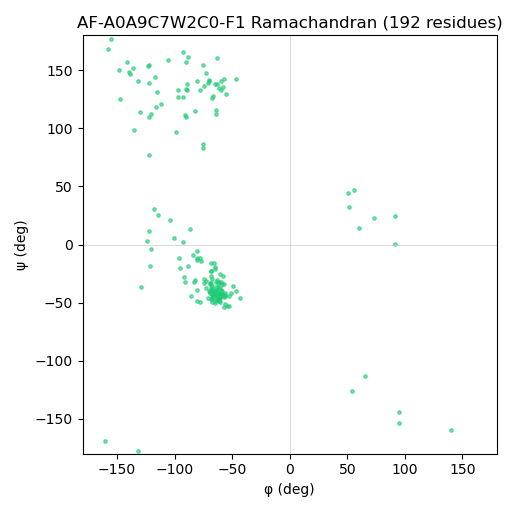.460 -1.762 -5.509 1.00 40.38 194 GLN A C 1
ATOM 1614 O O . GLN A 1 194 ? -30.580 -1.962 -6.022 1.00 40.38 194 GLN A O 1
#

Radius of gyration: 16.09 Å; Cα contacts (8 Å, |Δi|>4): 300; chains: 1; bounding box: 46×41×38 Å